Protein 1DW1 (pdb70)

Organism: Cereibacter sphaeroides (strain ATCC 17023 / DSM 158 / JCM 6121 / CCUG 31486 / LMG 2827 / NBRC 12203 / NCIMB 8253 / ATH 2.4.1.) (NCBI:txid272943)

Secondary structure (P-SEA, 3-state):
ccccaaaaaaaaaaaacccccaaaaaaaaaccccccccccccccccccccccbbbbcccccccccccccccccccccaaaaaaaaaccccccccccccaaaaaaaaaaaaac/ccccaaaaaaaaaaaacccccaaaaaaaaaccccccccccccccccccccccbbbbcccccccccccccccccccccaaaaaaaaaccccccccccccaaaaaaaaaaaaac/ccccaaaaaaaaaaaacbbbbaaaaaaaaaccccccccccccccccccccccbbbbcccccccccccccccccccccaaaaaaaaaccccccccccccaaaaaaaaaaaaac

Sequence (336 aa):
GDTSPAQLIAGYEAAAGAPADAERGRALFLSTQTGGKPDTPSCTTCHGADVTRAGQTRTGKEIAPLAPSATPDRFTDSARVEKWLGRNCNSVIGRDCTPGEKADLLAWLAAQGDTSPAQLIAGYEAAAGAPADAERGRALFLSTQTGGKPDTPSCTTCHGADVTRAGQTRTGKEIAPLAPSATPDRFTDSARVEKWLGRNCNSVIGRDCTPGEKADLLAWLAAQGDTSPAQLIAGYEAAAGAPADAERGRALFLSTQTGGKPDTPSCTTCHGADVTRAGQTRTGKEIAPLAPSATPDRFTDSARVEKWLGRNCNSVIGRDCTPGEKADLLAWLAAQ

Foldseek 3Di:
DQADLVVLLVVLCVQVVHAAAQVVLLCQQPDFEDQAAPQARHVCSFCNNQLLDWGADSVGDTHQRLACVNPPCHRGDNVVLCVVQVPVVCRHHVDRQHSRNVSNNSVNRHVD/DDAALVVLLVVLCVQVVHAAAQVVLLPQQAAFADAAAPQARHVCQFCNSQQLCWGADPVRDTDFRQECVNVVCHPDDPVVVCVVQCPVCCRHHVHRDHSNNVSNNSVNRHVD/DAAALVVLLVVLCVQVVHHAAQVVLLCQQPDQADAAAPQARHVCSFCNNDLLDWGHDSVRHTHHRLACVNVVCHPGDVVVVCVVQVPVVCRHHVDRQHSRNVSNNSVNRHVD

B-factor: mean 27.14, std 9.83, range [14.0, 71.05]

InterPro domains:
  IPR009056 Cytochrome c-like domain [PS51007] (37-129)
  IPR015170 Protein of unknown function DUF1924, Cytochrome c-type protein SHP-like [PF09086] (34-126)
  IPR036909 Cytochrome c-like domain superfamily [G3DSA:1.10.760.10] (18-129)
  IPR036909 Cytochrome c-like domain superfamily [SSF46626] (19-127)

CATH classification: 1.10.760.10

Structure (mmCIF, N/CA/C/O backbone):
data_1DW1
#
_entry.id   1DW1
#
_cell.length_a   83.345
_cell.length_b   103.498
_cell.length_c   113.660
_cell.angle_alpha   90.00
_cell.angle_beta   90.00
_cell.angle_gamma   90.00
#
_symmetry.space_group_name_H-M   'I 2 2 2'
#
loop_
_entity.id
_entity.type
_entity.pdbx_description
1 polymer 'CYTOCHROME C'
2 non-polymer 'CYANIDE ION'
3 non-polymer 'HEME C'
4 water water
#
loop_
_atom_site.group_PDB
_atom_site.id
_atom_site.type_symbol
_atom_site.label_atom_id
_atom_site.label_alt_id
_atom_site.label_comp_id
_atom_site.label_asym_id
_atom_site.label_entity_id
_atom_site.label_seq_id
_atom_site.pdbx_PDB_ins_code
_atom_site.Cartn_x
_atom_site.Cartn_y
_atom_site.Cartn_z
_atom_site.occupancy
_atom_site.B_iso_or_equiv
_atom_site.auth_seq_id
_atom_site.auth_comp_id
_atom_site.auth_asym_id
_atom_site.auth_atom_id
_atom_site.pdbx_PDB_model_num
ATOM 1 N N . GLY A 1 1 ? 39.512 8.466 101.685 1.00 55.49 1 GLY A N 1
ATOM 2 C CA . GLY A 1 1 ? 38.263 7.659 101.880 1.00 54.47 1 GLY A CA 1
ATOM 3 C C . GLY A 1 1 ? 38.480 6.247 101.351 1.00 53.92 1 GLY A C 1
ATOM 4 O O . GLY A 1 1 ? 39.611 5.814 101.123 1.00 55.24 1 GLY A O 1
ATOM 5 N N . ASP A 1 2 ? 37.398 5.521 101.115 1.00 51.46 2 ASP A N 1
ATOM 6 C CA . ASP A 1 2 ? 37.485 4.171 100.581 1.00 49.08 2 ASP A CA 1
ATOM 7 C C . ASP A 1 2 ? 37.416 4.185 99.051 1.00 45.26 2 ASP A C 1
ATOM 8 O O . ASP A 1 2 ? 37.460 3.101 98.465 1.00 45.73 2 ASP A O 1
ATOM 13 N N . THR A 1 3 ? 37.317 5.367 98.437 1.00 38.36 3 THR A N 1
ATOM 14 C CA . THR A 1 3 ? 37.272 5.326 96.978 1.00 32.88 3 THR A CA 1
ATOM 15 C C . THR A 1 3 ? 37.772 6.641 96.418 1.00 28.20 3 THR A C 1
ATOM 16 O O . THR A 1 3 ? 37.916 7.641 97.127 1.00 27.10 3 THR A O 1
ATOM 20 N N . SER A 1 4 ? 37.947 6.685 95.118 1.00 23.95 4 SER A N 1
ATOM 21 C CA . SER A 1 4 ? 38.312 7.952 94.473 1.00 21.38 4 SER A CA 1
ATOM 22 C C . SER A 1 4 ? 37.080 8.404 93.720 1.00 18.63 4 SER A C 1
ATOM 23 O O . SER A 1 4 ? 36.249 7.590 93.304 1.00 18.86 4 SER A O 1
ATOM 26 N N . PRO A 1 5 ? 36.998 9.671 93.352 1.00 18.97 5 PRO A N 1
ATOM 27 C CA . PRO A 1 5 ? 35.923 10.144 92.519 1.00 18.70 5 PRO A CA 1
ATOM 28 C C . PRO A 1 5 ? 35.904 9.396 91.199 1.00 18.45 5 PRO A C 1
ATOM 29 O O . PRO A 1 5 ? 34.838 9.078 90.694 1.00 17.67 5 PRO A O 1
ATOM 33 N N . ALA A 1 6 ? 37.070 9.095 90.595 1.00 17.61 6 ALA A N 1
ATOM 34 C CA . ALA A 1 6 ? 37.0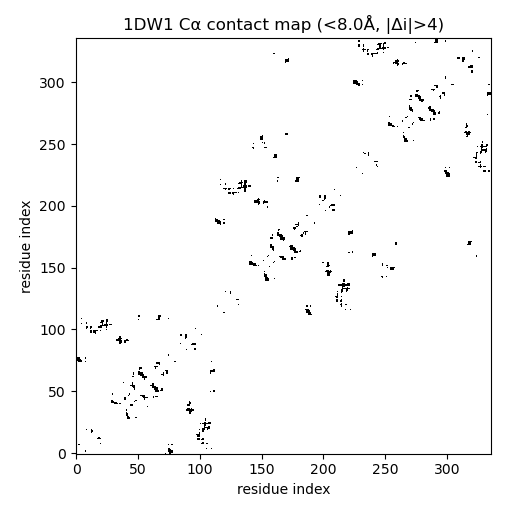82 8.397 89.310 1.00 16.53 6 ALA A CA 1
ATOM 35 C C . ALA A 1 6 ? 36.500 6.957 89.435 1.00 18.74 6 ALA A C 1
ATOM 36 O O . ALA A 1 6 ? 35.753 6.510 88.598 1.00 18.87 6 ALA A O 1
ATOM 38 N N . GLN A 1 7 ? 36.844 6.307 90.559 1.00 17.30 7 GLN A N 1
ATOM 39 C CA . GLN A 1 7 ? 36.311 4.960 90.763 1.00 17.45 7 GLN A CA 1
ATOM 40 C C . GLN A 1 7 ? 34.789 5.014 90.918 1.00 17.25 7 GLN A C 1
ATOM 41 O O . GLN A 1 7 ? 34.106 4.112 90.467 1.00 16.65 7 GLN A O 1
ATOM 47 N N . LEU A 1 8 ? 34.287 5.993 91.658 1.00 18.25 8 LEU A N 1
ATOM 48 C CA . LEU A 1 8 ? 32.833 6.136 91.785 1.00 21.19 8 LEU A CA 1
ATOM 49 C C . LEU A 1 8 ? 32.154 6.360 90.453 1.00 18.95 8 LEU A C 1
ATOM 50 O O . LEU A 1 8 ? 31.167 5.738 90.069 1.00 19.36 8 LEU A O 1
ATOM 55 N N . ILE A 1 9 ? 32.698 7.327 89.692 1.00 17.28 9 ILE A N 1
ATOM 56 C CA . ILE A 1 9 ? 32.109 7.628 88.369 1.00 16.35 9 ILE A CA 1
ATOM 57 C C . ILE A 1 9 ? 32.203 6.449 87.435 1.00 15.89 9 ILE A C 1
ATOM 58 O O . ILE A 1 9 ? 31.239 6.100 86.712 1.00 15.99 9 ILE A O 1
ATOM 63 N N . ALA A 1 10 ? 33.346 5.740 87.420 1.00 15.90 10 ALA A N 1
ATOM 64 C CA . ALA A 1 10 ? 33.479 4.555 86.580 1.00 16.59 10 ALA A CA 1
ATOM 65 C C . ALA A 1 10 ? 32.362 3.414 86.862 1.00 14.53 10 ALA A C 1
ATOM 66 O O . ALA A 1 10 ? 31.903 2.751 85.997 1.00 15.85 10 ALA A O 1
ATOM 68 N N . GLY A 1 11 ? 32.138 3.287 88.166 1.00 17.33 11 GLY A N 1
ATOM 69 C CA . GLY A 1 11 ? 31.119 2.321 88.642 1.00 15.96 11 GLY A CA 1
ATOM 70 C C . GLY A 1 11 ? 29.745 2.714 88.088 1.00 17.31 11 GLY A C 1
ATOM 71 O O . GLY A 1 11 ? 29.010 1.854 87.597 1.00 17.98 11 GLY A O 1
ATOM 72 N N . TYR A 1 12 ? 29.373 3.993 88.205 1.00 16.28 12 TYR A N 1
ATOM 73 C CA . TYR A 1 12 ? 28.110 4.466 87.664 1.00 16.64 12 TYR A CA 1
ATOM 74 C C . TYR A 1 12 ? 28.083 4.371 86.144 1.00 16.78 12 TYR A C 1
ATOM 75 O O . TYR A 1 12 ? 27.085 3.943 85.553 1.00 18.45 12 TYR A O 1
ATOM 84 N N . GLU A 1 13 ? 29.195 4.684 85.474 1.00 15.72 13 GLU A N 1
ATOM 85 C CA . GLU A 1 13 ? 29.214 4.570 84.006 1.00 17.49 13 GLU A CA 1
ATOM 86 C C . GLU A 1 13 ? 28.986 3.117 83.594 1.00 18.43 13 GLU A C 1
ATOM 87 O O . GLU A 1 13 ? 28.278 2.834 82.625 1.00 18.51 13 GLU A O 1
ATOM 93 N N . ALA A 1 14 ? 29.583 2.179 84.310 1.00 18.33 14 ALA A N 1
ATOM 94 C CA . ALA A 1 14 ? 29.393 0.749 83.973 1.00 21.61 14 ALA A CA 1
ATOM 95 C C . ALA A 1 14 ? 27.932 0.273 84.170 1.00 24.82 14 ALA A C 1
ATOM 96 O O . ALA A 1 14 ? 27.329 -0.458 83.321 1.00 24.53 14 ALA A O 1
ATOM 98 N N . ALA A 1 15 ? 27.294 0.774 85.220 1.00 22.78 15 ALA A N 1
ATOM 99 C CA . ALA A 1 15 ? 25.906 0.464 85.519 1.00 23.02 15 ALA A CA 1
ATOM 100 C C . ALA A 1 15 ? 25.084 1.153 84.476 1.00 24.37 15 ALA A C 1
ATOM 101 O O . ALA A 1 15 ? 24.086 0.535 83.937 1.00 24.67 15 ALA A O 1
ATOM 103 N N . ALA A 1 16 ? 25.391 2.363 84.026 1.00 21.01 16 ALA A N 1
ATOM 104 C CA . ALA A 1 16 ? 24.567 2.990 83.008 1.00 20.75 16 ALA A CA 1
ATOM 105 C C . ALA A 1 16 ? 24.835 2.504 81.693 1.00 29.74 16 ALA A C 1
ATOM 106 O O . ALA A 1 16 ? 23.983 2.741 80.840 1.00 27.75 16 ALA A O 1
ATOM 108 N N . GLY A 1 17 ? 25.992 1.947 81.332 1.00 28.26 17 GLY A N 1
ATOM 109 C CA . GLY A 1 17 ? 26.318 1.514 79.998 1.00 29.47 17 GLY A CA 1
ATOM 110 C C . GLY A 1 17 ? 26.745 2.705 79.138 1.00 30.08 17 GLY A C 1
ATOM 111 O O . GLY A 1 17 ? 26.595 2.587 77.932 1.00 31.04 17 GLY A O 1
ATOM 112 N N . ALA A 1 18 ? 27.276 3.786 79.691 1.00 27.71 18 ALA A N 1
ATOM 113 C CA . ALA A 1 18 ? 27.671 4.948 78.922 1.00 26.85 18 ALA A CA 1
ATOM 114 C C . ALA A 1 18 ? 28.555 5.857 79.726 1.00 24.81 18 ALA A C 1
ATOM 115 O O . ALA A 1 18 ? 28.476 5.905 80.966 1.00 27.46 18 ALA A O 1
ATOM 117 N N . PRO A 1 19 ? 29.472 6.581 79.105 1.00 25.56 19 PRO A N 1
ATOM 118 C CA . PRO A 1 19 ? 30.390 7.480 79.767 1.00 24.95 19 PRO A CA 1
ATOM 119 C C . PRO A 1 19 ? 29.611 8.673 80.328 1.00 22.96 19 PRO A C 1
ATOM 120 O O . PRO A 1 19 ? 28.525 9.007 79.840 1.00 23.93 19 PRO A O 1
ATOM 124 N N . ALA A 1 20 ? 30.170 9.271 81.372 1.00 19.91 20 ALA A N 1
ATOM 125 C CA . ALA A 1 20 ? 29.525 10.414 81.994 1.00 18.20 20 ALA A CA 1
ATOM 126 C C . ALA A 1 20 ? 29.601 11.622 81.033 1.00 24.49 20 ALA A C 1
ATOM 127 O O . ALA A 1 20 ? 30.540 11.713 80.265 1.00 21.22 20 ALA A O 1
ATOM 129 N N . ASP A 1 21 ? 28.640 12.515 81.137 1.00 23.08 21 ASP A N 1
ATOM 130 C CA . ASP A 1 21 ? 28.627 13.754 80.342 1.00 24.09 21 ASP A CA 1
ATOM 131 C C . ASP A 1 21 ? 28.473 14.895 81.324 1.00 21.81 21 ASP A C 1
ATOM 132 O O . ASP A 1 21 ? 27.367 15.065 81.860 1.00 21.87 21 ASP A O 1
ATOM 137 N N . ALA A 1 22 ? 29.532 15.640 81.601 1.00 21.34 22 ALA A N 1
ATOM 138 C CA . ALA A 1 22 ? 29.485 16.704 82.606 1.00 24.22 22 ALA A CA 1
ATOM 139 C C . ALA A 1 22 ? 28.589 17.839 82.207 1.00 26.25 22 ALA A C 1
ATOM 140 O O . ALA A 1 22 ? 27.921 18.511 83.084 1.00 22.90 22 ALA A O 1
ATOM 142 N N . GLU A 1 23 ? 28.425 18.079 80.905 1.00 24.90 23 GLU A N 1
ATOM 143 C CA . GLU A 1 23 ? 27.474 19.139 80.478 1.00 27.44 23 GLU A CA 1
ATOM 144 C C . GLU A 1 23 ? 26.155 18.689 80.794 1.00 26.88 23 GLU A C 1
ATOM 145 O O . GLU A 1 23 ? 25.366 19.562 81.321 1.00 23.84 23 GLU A O 1
ATOM 147 N N . ARG A 1 24 ? 25.702 17.445 80.643 1.00 25.17 24 ARG A N 1
ATOM 148 C CA . ARG A 1 24 ? 24.388 17.006 81.060 1.00 27.90 24 ARG A CA 1
ATOM 149 C C . ARG A 1 24 ? 24.252 17.089 82.593 1.00 26.38 24 ARG A C 1
ATOM 150 O O . ARG A 1 24 ? 23.143 17.268 83.102 1.00 27.29 24 ARG A O 1
ATOM 158 N N . GLY A 1 25 ? 25.352 16.819 83.296 1.00 26.52 25 GLY A N 1
ATOM 159 C CA . GLY A 1 25 ? 25.310 16.878 84.765 1.00 23.64 25 GLY A CA 1
ATOM 160 C C . GLY A 1 25 ? 25.042 18.318 85.216 1.00 22.50 25 GLY A C 1
ATOM 161 O O . GLY A 1 25 ? 24.186 18.543 86.084 1.00 21.84 25 GLY A O 1
ATOM 162 N N . ARG A 1 26 ? 25.755 19.258 84.612 1.00 21.55 26 ARG A N 1
ATOM 163 C CA . ARG A 1 26 ? 25.550 20.672 84.932 1.00 23.95 26 ARG A CA 1
ATOM 164 C C . ARG A 1 26 ? 24.093 21.055 84.668 1.00 22.00 26 ARG A C 1
ATOM 165 O O . ARG A 1 26 ? 23.446 21.715 85.480 1.00 21.50 26 ARG A O 1
ATOM 173 N N . ALA A 1 27 ? 23.532 20.636 83.533 1.00 21.10 27 ALA A N 1
ATOM 174 C CA . ALA A 1 27 ? 22.170 21.009 83.166 1.00 21.98 27 ALA A CA 1
ATOM 175 C C . ALA A 1 27 ? 21.278 20.385 84.104 1.00 22.80 27 ALA A C 1
ATOM 176 O O . ALA A 1 27 ? 20.266 21.133 84.598 1.00 21.51 27 ALA A O 1
ATOM 178 N N . LEU A 1 28 ? 21.349 19.152 84.551 1.00 20.19 28 LEU A N 1
ATOM 179 C CA . LEU A 1 28 ? 20.457 18.574 85.535 1.00 19.40 28 LEU A CA 1
ATOM 180 C C . LEU A 1 28 ? 20.598 19.243 86.894 1.00 19.97 28 LEU A C 1
ATOM 181 O O . LEU A 1 28 ? 19.579 19.509 87.553 1.00 20.42 28 LEU A O 1
ATOM 186 N N . PHE A 1 29 ? 21.824 19.530 87.345 1.00 18.75 29 PHE A N 1
ATOM 187 C CA . PHE A 1 29 ? 22.018 20.161 88.634 1.00 18.52 29 PHE A CA 1
ATOM 188 C C . PHE A 1 29 ? 21.342 21.544 88.710 1.00 19.28 29 PHE A C 1
ATOM 189 O O . PHE A 1 29 ? 20.790 21.942 89.740 1.00 18.31 29 PHE A O 1
ATOM 197 N N . LEU A 1 30 ? 21.502 22.357 87.664 1.00 20.62 30 LEU A N 1
ATOM 198 C CA . LEU A 1 30 ? 20.891 23.686 87.660 1.00 21.04 30 LEU A CA 1
ATOM 199 C C . LEU A 1 30 ? 19.410 23.671 87.323 1.00 22.77 30 LEU A C 1
ATOM 200 O O . LEU A 1 30 ? 18.757 24.726 87.474 1.00 22.95 30 LEU A O 1
ATOM 205 N N . SER A 1 31 ? 18.849 22.563 86.888 1.00 22.17 31 SER A N 1
ATOM 206 C CA . SER A 1 31 ? 17.466 22.522 86.462 1.00 23.06 31 SER A CA 1
ATOM 207 C C . SER A 1 31 ? 16.477 22.752 87.590 1.00 23.58 31 SER A C 1
ATOM 208 O O . SER A 1 31 ? 16.687 22.516 88.771 1.00 21.79 31 SER A O 1
ATOM 211 N N . THR A 1 32 ? 15.294 23.222 87.170 1.00 21.98 32 THR A N 1
ATOM 212 C CA . THR A 1 32 ? 14.175 23.384 88.081 1.00 22.75 32 THR A CA 1
ATOM 213 C C . THR A 1 32 ? 13.273 22.204 87.789 1.00 25.40 32 THR A C 1
ATOM 214 O O . THR A 1 32 ? 12.908 22.058 86.611 1.00 27.72 32 THR A O 1
ATOM 218 N N . GLN A 1 33 ? 12.955 21.387 88.770 1.00 24.13 33 GLN A N 1
ATOM 219 C CA . GLN A 1 33 ? 12.119 20.226 88.537 1.00 27.08 33 GLN A CA 1
ATOM 220 C C . GLN A 1 33 ? 10.745 20.455 89.124 1.00 28.20 33 GLN A C 1
ATOM 221 O O . GLN A 1 33 ? 10.634 21.223 90.088 1.00 29.66 33 GLN A O 1
ATOM 227 N N . THR A 1 34 ? 9.747 19.733 88.659 1.00 30.36 34 THR A N 1
ATOM 228 C CA . THR A 1 34 ? 8.416 19.865 89.280 1.00 32.85 34 THR A CA 1
ATOM 229 C C . THR A 1 34 ? 8.003 18.579 89.782 1.00 41.38 34 THR A C 1
ATOM 230 O O . THR A 1 34 ? 6.870 18.625 90.467 1.00 42.95 34 THR A O 1
ATOM 232 N N . GLY A 1 35 ? 8.630 17.425 89.710 1.00 39.97 35 GLY A N 1
ATOM 233 C CA . GLY A 1 35 ? 8.107 16.186 90.235 1.00 39.17 35 GLY A CA 1
ATOM 234 C C . GLY A 1 35 ? 8.385 15.824 91.665 1.00 38.96 35 GLY A C 1
ATOM 235 O O . GLY A 1 35 ? 7.777 14.832 92.092 1.00 37.98 35 GLY A O 1
ATOM 236 N N . GLY A 1 36 ? 9.260 16.527 92.392 1.00 38.20 36 GLY A N 1
ATOM 237 C CA . GLY A 1 36 ? 9.554 16.160 93.759 1.00 36.65 36 GLY A CA 1
ATOM 238 C C . GLY A 1 36 ? 8.863 16.991 94.819 1.00 36.69 36 GLY A C 1
ATOM 239 O O . GLY A 1 36 ? 7.737 17.432 94.601 1.00 37.69 36 GLY A O 1
ATOM 240 N N . LYS A 1 37 ? 9.504 17.195 95.956 1.00 35.95 37 LYS A N 1
ATOM 241 C CA . LYS A 1 37 ? 8.918 17.973 97.046 1.00 36.22 37 LYS A CA 1
ATOM 242 C C . LYS A 1 37 ? 8.905 19.446 96.664 1.00 36.79 37 LYS A C 1
ATOM 243 O O . LYS A 1 37 ? 9.727 19.940 95.894 1.00 33.36 37 LYS A O 1
ATOM 247 N N . PRO A 1 38 ? 7.871 20.127 97.166 1.00 37.49 38 PRO A N 1
ATOM 248 C CA . PRO A 1 38 ? 7.626 21.522 96.861 1.00 37.55 38 PRO A CA 1
ATOM 249 C C . PRO A 1 38 ? 8.758 22.416 97.294 1.00 34.10 38 PRO A C 1
ATOM 250 O O . PRO A 1 38 ? 9.227 23.217 96.522 1.00 34.70 38 PRO A O 1
ATOM 254 N N . ASP A 1 39 ? 9.287 22.273 98.496 1.00 35.07 39 ASP A N 1
ATOM 255 C CA . ASP A 1 39 ? 10.366 23.123 98.948 1.00 33.94 39 ASP A CA 1
ATOM 256 C C . ASP A 1 39 ? 11.701 22.842 98.274 1.00 30.34 39 ASP A C 1
ATOM 257 O O . ASP A 1 39 ? 12.627 23.558 98.645 1.00 29.75 39 ASP A O 1
ATOM 262 N N . THR A 1 40 ? 11.895 21.841 97.416 1.00 26.70 40 THR A N 1
ATOM 263 C CA . THR A 1 40 ? 13.234 21.620 96.850 1.00 23.20 40 THR A CA 1
ATOM 264 C C . THR A 1 40 ? 13.139 21.355 95.353 1.00 20.76 40 THR A C 1
ATOM 265 O O . THR A 1 40 ? 13.227 20.233 94.855 1.00 21.29 40 THR A O 1
ATOM 269 N N . PRO A 1 41 ? 12.917 22.389 94.546 1.00 20.34 41 PRO A N 1
ATOM 270 C CA . PRO A 1 41 ? 12.728 22.264 93.122 1.00 20.52 41 PRO A CA 1
ATOM 271 C C . PRO A 1 41 ? 14.003 22.042 92.331 1.00 19.23 41 PRO A C 1
ATOM 272 O O . PRO A 1 41 ? 13.982 21.681 91.161 1.00 20.15 41 PRO A O 1
ATOM 276 N N . SER A 1 42 ? 15.146 22.225 92.984 1.00 19.11 42 SER A N 1
ATOM 277 C CA . SER A 1 42 ? 16.411 22.062 92.288 1.00 18.18 42 SER A CA 1
ATOM 278 C C . SER A 1 42 ? 17.504 21.605 93.234 1.00 17.22 42 SER A C 1
ATOM 279 O O . SER A 1 42 ? 17.427 21.956 94.406 1.00 18.24 42 SER A O 1
ATOM 282 N N . CYS A 1 43 ? 18.566 21.019 92.668 1.00 16.61 43 CYS A N 1
ATOM 283 C CA . CYS A 1 43 ? 19.738 20.772 93.531 1.00 16.81 43 CYS A CA 1
ATOM 284 C C . CYS A 1 43 ? 20.275 22.093 94.062 1.00 18.54 43 CYS A C 1
ATOM 285 O O . CYS A 1 43 ? 20.814 22.226 95.187 1.00 17.13 43 CYS A O 1
ATOM 288 N N . THR A 1 44 ? 20.120 23.176 93.249 1.00 16.77 44 THR A N 1
ATOM 289 C CA . THR A 1 44 ? 20.631 24.476 93.651 1.00 16.68 44 THR A CA 1
ATOM 290 C C . THR A 1 44 ? 19.849 25.060 94.812 1.00 16.62 44 THR A C 1
ATOM 291 O O . THR A 1 44 ? 20.347 25.971 95.481 1.00 19.27 44 THR A O 1
ATOM 295 N N . THR A 1 45 ? 18.669 24.595 95.121 1.00 17.19 45 THR A N 1
ATOM 296 C CA . THR A 1 45 ? 17.900 25.156 96.245 1.00 18.85 45 THR A CA 1
ATOM 297 C C . THR A 1 45 ? 18.776 25.115 97.496 1.00 19.75 45 THR A C 1
ATOM 298 O O . THR A 1 45 ? 18.743 26.038 98.304 1.00 18.91 45 THR A O 1
ATOM 302 N N . CYS A 1 46 ? 19.478 23.981 97.699 1.00 18.75 46 CYS A N 1
ATOM 303 C CA . CYS A 1 46 ? 20.362 23.934 98.855 1.00 19.23 46 CYS A CA 1
ATOM 304 C C . CYS A 1 46 ? 21.809 24.214 98.527 1.00 18.98 46 CYS A C 1
ATOM 305 O O . CYS A 1 46 ? 22.468 24.819 99.379 1.00 21.98 46 CYS A O 1
ATOM 308 N N . HIS A 1 47 ? 22.315 23.727 97.404 1.00 18.37 47 HIS A N 1
ATOM 309 C CA . HIS A 1 47 ? 23.746 23.885 97.143 1.00 18.36 47 HIS A CA 1
ATOM 310 C C . HIS A 1 47 ? 24.120 25.164 96.386 1.00 18.94 47 HIS A C 1
ATOM 311 O O . HIS A 1 47 ? 25.319 25.423 96.201 1.00 19.17 47 HIS A O 1
ATOM 318 N N . GLY A 1 48 ? 23.145 25.923 95.907 1.00 17.82 48 GLY A N 1
ATOM 319 C CA . GLY A 1 48 ? 23.445 27.135 95.142 1.00 16.72 48 GLY A CA 1
ATOM 320 C C . GLY A 1 48 ? 23.823 26.812 93.713 1.00 19.54 48 GLY A C 1
ATOM 321 O O . GLY A 1 48 ? 24.064 25.675 93.296 1.00 19.93 48 GLY A O 1
ATOM 322 N N . ALA A 1 49 ? 23.952 27.867 92.880 1.00 19.59 49 ALA A N 1
ATOM 323 C CA . ALA A 1 49 ? 24.315 27.672 91.481 1.00 21.11 49 ALA A CA 1
ATOM 324 C C . ALA A 1 49 ? 25.695 27.705 91.437 1.00 24.37 49 ALA A C 1
ATOM 325 O O . ALA A 1 49 ? 26.245 27.183 90.342 1.00 29.99 49 ALA A O 1
ATOM 327 N N . ASP A 1 50 ? 26.534 28.170 92.325 1.00 23.22 50 ASP A N 1
ATOM 328 C CA . ASP A 1 50 ? 27.987 28.095 92.222 1.00 25.01 50 ASP A CA 1
ATOM 329 C C . ASP A 1 50 ? 28.388 27.182 93.377 1.00 23.25 50 ASP A C 1
ATOM 330 O O . ASP A 1 50 ? 28.332 27.637 94.512 1.00 23.15 50 ASP A O 1
ATOM 335 N N . VAL A 1 51 ? 28.843 25.985 93.060 1.00 21.64 51 VAL A N 1
ATOM 336 C CA . VAL A 1 51 ? 29.136 25.000 94.126 1.00 22.78 51 VAL A CA 1
ATOM 337 C C . VAL A 1 51 ? 30.444 25.248 94.840 1.00 23.93 51 VAL A C 1
ATOM 338 O O . VAL A 1 51 ? 30.778 24.494 95.767 1.00 23.29 51 VAL A O 1
ATOM 342 N N . THR A 1 52 ? 31.192 26.299 94.466 1.00 22.31 52 THR A N 1
ATOM 343 C CA . THR A 1 52 ? 32.390 26.684 95.193 1.00 24.07 52 THR A CA 1
ATOM 344 C C . THR A 1 52 ? 32.008 27.532 96.393 1.00 24.33 52 THR A C 1
ATOM 345 O O . THR A 1 52 ? 32.836 27.810 97.259 1.00 24.97 52 THR A O 1
ATOM 349 N N . ARG A 1 53 ? 30.749 27.960 96.517 1.00 23.77 53 ARG A N 1
ATOM 350 C CA . ARG A 1 53 ? 30.301 28.703 97.682 1.00 24.91 53 ARG A CA 1
ATOM 351 C C . ARG A 1 53 ? 29.475 27.815 98.607 1.00 25.06 53 ARG A C 1
ATOM 352 O O . ARG A 1 53 ? 28.960 26.786 98.160 1.00 24.53 53 ARG A O 1
ATOM 356 N N . ALA A 1 54 ? 29.353 28.195 99.871 1.00 22.96 54 ALA A N 1
ATOM 357 C CA . ALA A 1 54 ? 28.571 27.417 100.819 1.00 24.22 54 ALA A CA 1
ATOM 358 C C . ALA A 1 54 ? 27.119 27.406 100.415 1.00 24.64 54 ALA A C 1
ATOM 359 O O . ALA A 1 54 ? 26.486 28.415 99.801 1.00 25.63 54 ALA A O 1
ATOM 361 N N . GLY A 1 55 ? 26.399 26.331 100.657 1.00 21.12 55 GLY A N 1
ATOM 362 C CA . GLY A 1 55 ? 24.971 26.217 100.399 1.00 21.33 55 GLY A CA 1
ATOM 363 C C . GLY A 1 55 ? 24.262 26.454 101.739 1.00 23.00 55 GLY A C 1
ATOM 364 O O . GLY A 1 55 ? 24.837 26.920 102.718 1.00 23.89 55 GLY A O 1
ATOM 365 N N . GLN A 1 56 ? 22.967 26.182 101.777 1.00 22.42 56 GLN A N 1
ATOM 366 C CA . GLN A 1 56 ? 22.121 26.382 102.919 1.00 23.41 56 GLN A CA 1
ATOM 367 C C . GLN A 1 56 ? 20.989 25.391 102.939 1.00 22.95 56 GLN A C 1
ATOM 368 O O . GLN A 1 56 ? 20.329 25.108 101.923 1.00 22.66 56 GLN A O 1
ATOM 374 N N . THR A 1 57 ? 20.665 24.851 104.118 1.00 22.20 57 THR A N 1
ATOM 375 C CA . THR A 1 57 ? 19.544 23.948 104.243 1.00 22.47 57 THR A CA 1
ATOM 376 C C . THR A 1 57 ? 18.283 24.814 104.147 1.00 24.38 57 THR A C 1
ATOM 377 O O . THR A 1 57 ? 18.352 26.053 104.212 1.00 23.87 57 THR A O 1
ATOM 381 N N . ARG A 1 58 ? 17.140 24.141 104.216 1.00 25.47 58 ARG A N 1
ATOM 382 C CA . ARG A 1 58 ? 15.843 24.798 104.131 1.00 29.02 58 ARG A CA 1
ATOM 383 C C . ARG A 1 58 ? 15.490 25.561 105.387 1.00 31.40 58 ARG A C 1
ATOM 384 O O . ARG A 1 58 ? 14.431 26.185 105.467 1.00 33.12 58 ARG A O 1
ATOM 392 N N . THR A 1 59 ? 16.375 25.595 106.367 1.00 32.89 59 THR A N 1
ATOM 393 C CA . THR A 1 59 ? 16.257 26.337 107.608 1.00 34.58 59 THR A CA 1
ATOM 394 C C . THR A 1 59 ? 17.345 27.374 107.716 1.00 33.67 59 THR A C 1
ATOM 395 O O . THR A 1 59 ? 17.466 28.168 108.657 1.00 34.61 59 THR A O 1
ATOM 399 N N . GLY A 1 60 ? 18.245 27.393 106.736 1.00 32.42 60 GLY A N 1
ATOM 400 C CA . GLY A 1 60 ? 19.292 28.408 106.734 1.00 31.60 60 GLY A CA 1
ATOM 401 C C . GLY A 1 60 ? 20.601 27.960 107.345 1.00 31.15 60 GLY A C 1
ATOM 402 O O . GLY A 1 60 ? 21.479 28.818 107.449 1.00 31.15 60 GLY A O 1
ATOM 403 N N . LYS A 1 61 ? 20.766 26.673 107.659 1.00 30.75 61 LYS A N 1
ATOM 404 C CA . LYS A 1 61 ? 22.068 26.255 108.186 1.00 30.57 61 LYS A CA 1
ATOM 405 C C . LYS A 1 61 ? 23.032 26.115 107.008 1.00 29.07 61 LYS A C 1
ATOM 406 O O . LYS A 1 61 ? 22.667 25.589 105.952 1.00 27.43 61 LYS A O 1
ATOM 412 N N . GLU A 1 62 ? 24.273 26.492 107.219 1.00 28.35 62 GLU A N 1
ATOM 413 C CA . GLU A 1 62 ? 25.284 26.405 106.183 1.00 31.21 62 GLU A CA 1
ATOM 414 C C . GLU A 1 62 ? 25.603 24.978 105.755 1.00 29.27 62 GLU A C 1
ATOM 415 O O . GLU A 1 62 ? 25.725 24.063 106.567 1.00 27.94 62 GLU A O 1
ATOM 421 N N . ILE A 1 63 ? 25.729 24.766 104.431 1.00 26.33 63 ILE A N 1
ATOM 422 C CA . ILE A 1 63 ? 26.143 23.468 103.902 1.00 24.03 63 ILE A CA 1
ATOM 423 C C . ILE A 1 63 ? 27.523 23.707 103.301 1.00 24.90 63 ILE A C 1
ATOM 424 O O . ILE A 1 63 ? 27.657 24.693 102.558 1.00 25.06 63 ILE A O 1
ATOM 429 N N . ALA A 1 64 ? 28.519 22.900 103.641 1.00 25.41 64 ALA A N 1
ATOM 430 C CA . ALA A 1 64 ? 29.832 23.123 103.028 1.00 24.60 64 ALA A CA 1
ATOM 431 C C . ALA A 1 64 ? 29.699 23.050 101.506 1.00 23.36 64 ALA A C 1
ATOM 432 O O . ALA A 1 64 ? 28.944 22.258 100.894 1.00 19.64 64 ALA A O 1
ATOM 434 N N . PRO A 1 65 ? 30.520 23.821 100.794 1.00 23.96 65 PRO A N 1
ATOM 435 C CA . PRO A 1 65 ? 30.552 23.816 99.342 1.00 24.43 65 PRO A CA 1
ATOM 436 C C . PRO A 1 65 ? 30.682 22.411 98.799 1.00 23.88 65 PRO A C 1
ATOM 437 O O . PRO A 1 65 ? 31.470 21.543 99.260 1.00 21.82 65 PRO A O 1
ATOM 441 N N . LEU A 1 66 ? 29.975 22.092 97.716 1.00 20.58 66 LEU A N 1
ATOM 442 C CA . LEU A 1 66 ? 30.085 20.785 97.104 1.00 21.77 66 LEU A CA 1
ATOM 443 C C . LEU A 1 66 ? 31.345 20.636 96.266 1.00 22.47 66 LEU A C 1
ATOM 444 O O . LEU A 1 66 ? 31.722 19.503 95.951 1.00 22.59 66 LEU A O 1
ATOM 449 N N . ALA A 1 67 ? 31.935 21.746 95.793 1.00 22.63 67 ALA A N 1
ATOM 450 C CA . ALA A 1 67 ? 33.103 21.617 94.928 1.00 22.74 67 ALA A CA 1
ATOM 451 C C . ALA A 1 67 ? 34.307 21.063 95.650 1.00 24.09 67 ALA A C 1
ATOM 452 O O . ALA A 1 67 ? 34.696 21.572 96.717 1.00 23.63 67 ALA A O 1
ATOM 454 N N . PRO A 1 68 ? 34.959 20.055 95.093 1.00 22.53 68 PRO A N 1
ATOM 455 C CA . PRO A 1 68 ? 36.182 19.500 95.694 1.00 25.67 68 PRO A CA 1
ATOM 456 C C . PRO A 1 68 ? 37.264 20.563 95.804 1.00 26.78 68 PRO A C 1
ATOM 457 O O . PRO A 1 68 ? 38.076 20.517 96.729 1.00 27.59 68 PRO A O 1
ATOM 461 N N . SER A 1 69 ? 37.260 21.584 94.935 1.00 27.06 69 SER A N 1
ATOM 462 C CA . SER A 1 69 ? 38.223 22.670 95.052 1.00 30.20 69 SER A CA 1
ATOM 463 C C . SER A 1 69 ? 38.015 23.432 96.362 1.00 31.06 69 SER A C 1
ATOM 464 O O . SER A 1 69 ? 38.958 24.059 96.862 1.00 32.20 69 SER A O 1
ATOM 467 N N . ALA A 1 70 ? 36.823 23.483 96.937 1.00 30.34 70 ALA A N 1
ATOM 468 C CA . ALA A 1 70 ? 36.601 24.137 98.211 1.00 30.66 70 ALA A CA 1
ATOM 469 C C . ALA A 1 70 ? 36.533 23.177 99.185 1.00 35.63 70 ALA A C 1
ATOM 470 O O . ALA A 1 70 ? 36.875 23.648 100.328 1.00 37.98 70 ALA A O 1
ATOM 472 N N . THR A 1 71 ? 36.052 21.927 99.149 1.00 33.36 71 THR A N 1
ATOM 473 C CA . THR A 1 71 ? 36.029 21.018 100.290 1.00 34.28 71 THR A CA 1
ATOM 474 C C . THR A 1 71 ? 36.651 19.699 99.849 1.00 34.88 71 THR A C 1
ATOM 475 O O . THR A 1 71 ? 36.145 18.925 99.074 1.00 33.96 71 THR A O 1
ATOM 479 N N . PRO A 1 72 ? 37.878 19.452 100.309 1.00 38.45 72 PRO A N 1
ATOM 480 C CA . PRO A 1 72 ? 38.749 18.379 99.906 1.00 39.48 72 PRO A CA 1
ATOM 481 C C . PRO A 1 72 ? 38.333 16.950 99.693 1.00 39.99 72 PRO A C 1
ATOM 482 O O . PRO A 1 72 ? 38.601 16.323 98.650 1.00 42.78 72 PRO A O 1
ATOM 486 N N . ASP A 1 73 ? 37.717 16.356 100.692 1.00 37.19 73 ASP A N 1
ATOM 487 C CA . ASP A 1 73 ? 37.322 14.955 100.708 1.00 36.39 73 ASP A CA 1
ATOM 488 C C . ASP A 1 73 ? 36.021 14.622 100.007 1.00 31.20 73 ASP A C 1
ATOM 489 O O . ASP A 1 73 ? 35.464 13.548 100.263 1.00 29.82 73 ASP A O 1
ATOM 494 N N . ARG A 1 74 ? 35.489 15.548 99.219 1.00 26.00 74 ARG A N 1
ATOM 495 C CA . ARG A 1 74 ? 34.240 15.284 98.511 1.00 23.04 74 ARG A CA 1
ATOM 496 C C . ARG A 1 74 ? 34.354 14.046 97.642 1.00 21.47 74 ARG A C 1
ATOM 497 O O . ARG A 1 74 ? 35.278 13.832 96.848 1.00 19.72 74 ARG A O 1
ATOM 505 N N . PHE A 1 75 ? 33.291 13.235 97.593 1.00 19.23 75 PHE A N 1
ATOM 506 C CA . PHE A 1 75 ? 33.171 12.102 96.707 1.00 21.54 75 PHE A CA 1
ATOM 507 C C . PHE A 1 75 ? 34.242 11.034 96.914 1.00 20.98 75 PHE A C 1
ATOM 508 O O . PHE A 1 75 ? 34.705 10.439 95.929 1.00 22.27 75 PHE A O 1
ATOM 516 N N . THR A 1 76 ? 34.639 10.811 98.156 1.00 21.84 76 THR A N 1
ATOM 517 C CA . THR A 1 76 ? 35.646 9.777 98.422 1.00 22.54 76 THR A CA 1
ATOM 518 C C . THR A 1 76 ? 35.058 8.630 99.257 1.00 23.89 76 THR A C 1
ATOM 519 O O . THR A 1 76 ? 35.823 7.766 99.692 1.00 21.83 76 THR A O 1
ATOM 523 N N . ASP A 1 77 ? 33.741 8.612 99.376 1.00 22.77 77 ASP A N 1
ATOM 524 C CA . ASP A 1 77 ? 33.108 7.540 100.194 1.00 24.18 77 ASP A CA 1
ATOM 525 C C . ASP A 1 77 ? 31.901 7.096 99.399 1.00 24.02 77 ASP A C 1
ATOM 526 O O . ASP A 1 77 ? 30.989 7.920 99.185 1.00 21.87 77 ASP A O 1
ATOM 531 N N . SER A 1 78 ? 31.912 5.869 98.892 1.00 21.20 78 SER A N 1
ATOM 532 C CA . SER A 1 78 ? 30.790 5.469 98.048 1.00 21.99 78 SER A CA 1
ATOM 533 C C . SER A 1 78 ? 29.490 5.459 98.813 1.00 20.75 78 SER A C 1
ATOM 534 O O . SER A 1 78 ? 28.449 5.824 98.254 1.00 19.14 78 SER A O 1
ATOM 537 N N . ALA A 1 79 ? 29.461 4.996 100.084 1.00 18.25 79 ALA A N 1
ATOM 538 C CA . ALA A 1 79 ? 28.153 4.977 100.750 1.00 18.43 79 ALA A CA 1
ATOM 539 C C . ALA A 1 79 ? 27.595 6.338 101.021 1.00 20.12 79 ALA A C 1
ATOM 540 O O . ALA A 1 79 ? 26.431 6.496 100.967 1.00 18.27 79 ALA A O 1
ATOM 542 N N . ARG A 1 80 ? 28.477 7.331 101.276 1.00 18.64 80 ARG A N 1
ATOM 543 C CA . ARG A 1 80 ? 27.962 8.675 101.597 1.00 22.35 80 ARG A CA 1
ATOM 544 C C . ARG A 1 80 ? 27.296 9.294 100.372 1.00 19.20 80 ARG A C 1
ATOM 545 O O . ARG A 1 80 ? 26.236 9.916 100.493 1.00 19.01 80 ARG A O 1
ATOM 557 N N . VAL A 1 81 ? 27.823 9.100 99.181 1.00 19.87 81 VAL A N 1
ATOM 558 C CA . VAL A 1 81 ? 27.177 9.617 97.969 1.00 19.62 81 VAL A CA 1
ATOM 559 C C . VAL A 1 81 ? 25.808 8.957 97.804 1.00 20.58 81 VAL A C 1
ATOM 560 O O . VAL A 1 81 ? 24.795 9.610 97.540 1.00 20.25 81 VAL A O 1
ATOM 564 N N . GLU A 1 82 ? 25.774 7.617 97.967 1.00 19.05 82 GLU A N 1
ATOM 565 C CA . GLU A 1 82 ? 24.508 6.920 97.827 1.00 18.83 82 GLU A CA 1
ATOM 566 C C . GLU A 1 82 ? 23.499 7.346 98.882 1.00 16.78 82 GLU A C 1
ATOM 567 O O . GLU A 1 82 ? 22.286 7.420 98.601 1.00 16.72 82 GLU A O 1
ATOM 573 N N . LYS A 1 83 ? 23.966 7.500 100.117 1.00 16.62 83 LYS A N 1
ATOM 574 C CA . LYS A 1 83 ? 23.047 7.888 101.188 1.00 17.87 83 LYS A CA 1
ATOM 575 C C . LYS A 1 83 ? 22.391 9.248 100.922 1.00 17.03 83 LYS A C 1
ATOM 576 O O . LYS A 1 83 ? 21.173 9.396 101.099 1.00 16.89 83 LYS A O 1
ATOM 582 N N . TRP A 1 84 ? 23.161 10.248 100.545 1.00 16.73 84 TRP A N 1
ATOM 583 C CA . TRP A 1 84 ? 22.579 11.577 100.308 1.00 18.51 84 TRP A CA 1
ATOM 584 C C . TRP A 1 84 ? 21.774 11.574 99.029 1.00 18.01 84 TRP A C 1
ATOM 585 O O . TRP A 1 84 ? 20.615 11.998 99.052 1.00 19.61 84 TRP A O 1
ATOM 596 N N . LEU A 1 85 ? 22.355 11.103 97.922 1.00 17.84 85 LEU A N 1
ATOM 597 C CA . LEU A 1 85 ? 21.556 11.074 96.676 1.00 19.75 85 LEU A CA 1
ATOM 598 C C . LEU A 1 85 ? 20.318 10.213 96.790 1.00 21.35 85 LEU A C 1
ATOM 599 O O . LEU A 1 85 ? 19.263 10.591 96.246 1.00 19.33 85 LEU A O 1
ATOM 604 N N . GLY A 1 86 ? 20.376 9.124 97.573 1.00 20.61 86 GLY A N 1
ATOM 605 C CA . GLY A 1 86 ? 19.207 8.290 97.782 1.00 21.61 86 GLY A CA 1
ATOM 606 C C . GLY A 1 86 ? 18.103 9.120 98.429 1.00 24.28 86 GLY A C 1
ATOM 607 O O . GLY A 1 86 ? 16.911 8.784 98.297 1.00 27.38 86 GLY A O 1
ATOM 608 N N . ARG A 1 87 ? 18.407 10.127 99.225 1.00 22.59 87 ARG A N 1
ATOM 609 C CA . ARG A 1 87 ? 17.410 10.990 99.802 1.00 23.73 87 ARG A CA 1
ATOM 610 C C . ARG A 1 87 ? 17.033 12.158 98.878 1.00 21.73 87 ARG A C 1
ATOM 611 O O . ARG A 1 87 ? 15.837 12.341 98.658 1.00 23.38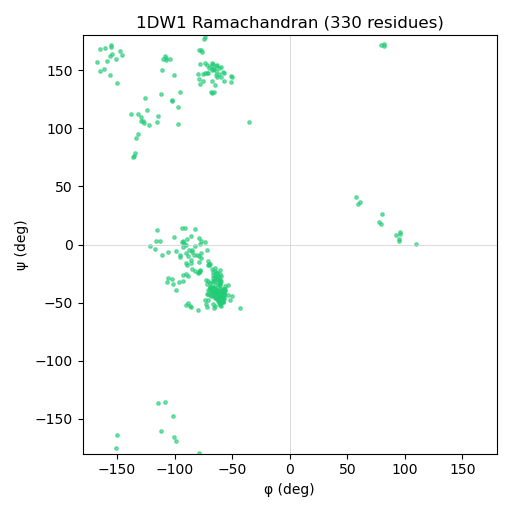 87 ARG A O 1
ATOM 619 N N . ASN A 1 88 ? 17.991 12.936 98.392 1.00 20.96 88 ASN A N 1
ATOM 620 C CA . ASN A 1 88 ? 17.606 14.146 97.667 1.00 22.31 88 ASN A CA 1
ATOM 621 C C . ASN A 1 88 ? 17.321 13.982 96.199 1.00 21.04 88 ASN A C 1
ATOM 622 O O . ASN A 1 88 ? 16.706 14.932 95.714 1.00 21.79 88 ASN A O 1
ATOM 627 N N . CYS A 1 89 ? 17.650 12.885 95.523 1.00 19.87 89 CYS A N 1
ATOM 628 C CA . CYS A 1 89 ? 17.170 12.706 94.159 1.00 20.09 89 CYS A CA 1
ATOM 629 C C . CYS A 1 89 ? 15.638 12.619 94.251 1.00 21.98 89 CYS A C 1
ATOM 630 O O . CYS A 1 89 ? 14.933 13.263 93.467 1.00 21.11 89 CYS A O 1
ATOM 633 N N . ASN A 1 90 ? 15.166 11.824 95.239 1.00 22.85 90 ASN A N 1
ATOM 634 C CA . ASN A 1 90 ? 13.726 11.753 95.443 1.00 25.80 90 ASN A CA 1
ATOM 635 C C . ASN A 1 90 ? 13.147 13.125 95.792 1.00 25.31 90 ASN A C 1
ATOM 636 O O . ASN A 1 90 ? 12.146 13.479 95.181 1.00 26.05 90 ASN A O 1
ATOM 641 N N . SER A 1 91 ? 13.731 13.880 96.701 1.00 24.50 91 SER A N 1
ATOM 642 C CA . SER A 1 91 ? 13.173 15.186 97.038 1.00 24.77 91 SER A CA 1
ATOM 643 C C . SER A 1 91 ? 13.113 16.171 95.875 1.00 24.16 91 SER A C 1
ATOM 644 O O . SER A 1 91 ? 12.140 16.942 95.761 1.00 25.01 91 SER A O 1
ATOM 646 N N . VAL A 1 92 ? 14.099 16.195 94.995 1.00 21.75 92 VAL A N 1
ATOM 647 C CA . VAL A 1 92 ? 14.126 17.145 93.873 1.00 22.79 92 VAL A CA 1
ATOM 648 C C . VAL A 1 92 ? 13.421 16.652 92.625 1.00 24.30 92 VAL A C 1
ATOM 649 O O . VAL A 1 92 ? 12.593 17.359 92.034 1.00 24.68 92 VAL A O 1
ATOM 653 N N . ILE A 1 93 ? 13.759 15.436 92.192 1.00 23.32 93 ILE A N 1
ATOM 654 C CA . ILE A 1 93 ? 13.228 14.905 90.949 1.00 25.45 93 ILE A CA 1
ATOM 655 C C . ILE A 1 93 ? 11.955 14.091 91.159 1.00 28.29 93 ILE A C 1
ATOM 656 O O . ILE A 1 93 ? 11.169 13.974 90.199 1.00 29.27 93 ILE A O 1
ATOM 661 N N . GLY A 1 94 ? 11.782 13.528 92.339 1.00 27.95 94 GLY A N 1
ATOM 662 C CA . GLY A 1 94 ? 10.612 12.701 92.607 1.00 28.88 94 GLY A CA 1
ATOM 663 C C . GLY A 1 94 ? 10.902 11.223 92.385 1.00 29.36 94 GLY A C 1
ATOM 664 O O . GLY A 1 94 ? 9.980 10.408 92.437 1.00 27.12 94 GLY A O 1
ATOM 665 N N . ARG A 1 95 ? 12.151 10.850 92.088 1.00 28.05 95 ARG A N 1
ATOM 666 C CA . ARG A 1 95 ? 12.511 9.446 91.899 1.00 25.94 95 ARG A CA 1
ATOM 667 C C . ARG A 1 95 ? 14.009 9.297 92.188 1.00 26.05 95 ARG A C 1
ATOM 668 O O . ARG A 1 95 ? 14.699 10.315 92.261 1.00 23.79 95 ARG A O 1
ATOM 676 N N . ASP A 1 96 ? 14.497 8.064 92.270 1.00 24.92 96 ASP A N 1
ATOM 677 C CA . ASP A 1 96 ? 15.928 7.874 92.471 1.00 24.47 96 ASP A CA 1
ATOM 678 C C . ASP A 1 96 ? 16.633 8.385 91.217 1.00 22.80 96 ASP A C 1
ATOM 679 O O . ASP A 1 96 ? 16.073 8.311 90.125 1.00 21.12 96 ASP A O 1
ATOM 684 N N . CYS A 1 97 ? 17.870 8.863 91.359 1.00 19.74 97 CYS A N 1
ATOM 685 C CA . CYS A 1 97 ? 18.606 9.218 90.163 1.00 20.08 97 CYS A CA 1
ATOM 686 C C . CYS A 1 97 ? 19.056 7.919 89.505 1.00 21.31 97 CYS A C 1
ATOM 687 O O . CYS A 1 97 ? 19.310 6.954 90.241 1.00 19.62 97 CYS A O 1
ATOM 690 N N . THR A 1 98 ? 19.126 7.893 88.177 1.00 21.11 98 THR A N 1
ATOM 691 C CA . THR A 1 98 ? 19.657 6.682 87.544 1.00 21.16 98 THR A CA 1
ATOM 692 C C . THR A 1 98 ? 21.167 6.702 87.651 1.00 20.36 98 THR A C 1
ATOM 693 O O . THR A 1 98 ? 21.822 7.728 87.897 1.00 20.69 98 THR A O 1
ATOM 697 N N . PRO A 1 99 ? 21.808 5.567 87.368 1.00 21.48 99 PRO A N 1
ATOM 698 C CA . PRO A 1 99 ? 23.270 5.514 87.401 1.00 21.39 99 PRO A CA 1
ATOM 699 C C . PRO A 1 99 ? 23.851 6.457 86.352 1.00 20.51 99 PRO A C 1
ATOM 700 O O . PRO A 1 99 ? 24.892 7.073 86.620 1.00 20.07 99 PRO A O 1
ATOM 704 N N . GLY A 1 100 ? 23.172 6.654 85.206 1.00 19.03 100 GLY A N 1
ATOM 705 C CA . GLY A 1 100 ? 23.720 7.624 84.238 1.00 18.45 100 GLY A CA 1
ATOM 706 C C . GLY A 1 100 ? 23.648 9.047 84.806 1.00 18.61 100 GLY A C 1
ATOM 707 O O . GLY A 1 100 ? 24.561 9.863 84.555 1.00 19.21 100 GLY A O 1
ATOM 708 N N . GLU A 1 101 ? 22.555 9.400 85.483 1.00 17.82 101 GLU A N 1
ATOM 709 C CA . GLU A 1 101 ? 22.429 10.710 86.070 1.00 17.60 101 GLU A CA 1
ATOM 710 C C . GLU A 1 101 ? 23.499 10.933 87.143 1.00 16.89 101 GLU A C 1
ATOM 711 O O . GLU A 1 101 ? 24.131 11.983 87.202 1.00 16.19 101 GLU A O 1
ATOM 717 N N . LYS A 1 102 ? 23.707 9.907 87.968 1.00 16.60 102 LYS A N 1
ATOM 718 C CA . LYS A 1 102 ? 24.757 10.006 88.995 1.00 16.37 102 LYS A CA 1
ATOM 719 C C . LYS A 1 102 ? 26.137 10.150 88.363 1.00 16.49 102 LYS A C 1
ATOM 720 O O . LYS A 1 102 ? 26.934 10.976 88.822 1.00 16.81 102 LYS A O 1
ATOM 726 N N . ALA A 1 103 ? 26.377 9.401 87.287 1.00 17.56 103 ALA A N 1
ATOM 727 C CA . ALA A 1 103 ? 27.675 9.561 86.597 1.00 17.17 103 ALA A CA 1
ATOM 728 C C . ALA A 1 103 ? 27.832 10.989 86.094 1.00 16.31 103 ALA A C 1
ATOM 729 O O . ALA A 1 103 ? 28.884 11.621 86.266 1.00 17.60 103 ALA A O 1
ATOM 731 N N . ASP A 1 104 ? 26.829 11.494 85.362 1.00 17.68 104 ASP A N 1
ATOM 732 C CA . ASP A 1 104 ? 26.910 12.856 84.823 1.00 18.41 104 ASP A CA 1
ATOM 733 C C . ASP A 1 104 ? 27.046 13.907 85.905 1.00 18.95 104 ASP A C 1
ATOM 734 O O . ASP A 1 104 ? 27.845 14.834 85.787 1.00 19.40 104 ASP A O 1
ATOM 739 N N . LEU A 1 105 ? 26.224 13.831 86.962 1.00 18.24 105 LEU A N 1
ATOM 740 C CA . LEU A 1 105 ? 26.313 14.813 88.047 1.00 17.23 105 LEU A CA 1
ATOM 741 C C . LEU A 1 105 ? 27.672 14.835 88.708 1.00 17.29 105 LEU A C 1
ATOM 742 O O . LEU A 1 105 ? 28.264 15.906 88.913 1.00 17.71 105 LEU A O 1
ATOM 747 N N . LEU A 1 106 ? 28.189 13.643 89.076 1.00 17.02 106 LEU A N 1
ATOM 748 C CA . LEU A 1 106 ? 29.491 13.622 89.731 1.00 17.98 106 LEU A CA 1
ATOM 749 C C . LEU A 1 106 ? 30.605 14.056 88.787 1.00 17.51 106 LEU A C 1
ATOM 750 O O . LEU A 1 106 ? 31.517 14.721 89.256 1.00 18.87 106 LEU A O 1
ATOM 755 N N . ALA A 1 107 ? 30.507 13.691 87.512 1.00 19.07 107 ALA A N 1
ATOM 756 C CA . ALA A 1 107 ? 31.543 14.176 86.586 1.00 19.35 107 ALA A CA 1
ATOM 757 C C . ALA A 1 107 ? 31.601 15.653 86.560 1.00 19.59 107 ALA A C 1
ATOM 758 O O . ALA A 1 107 ? 32.694 16.268 86.505 1.00 18.84 107 ALA A O 1
ATOM 760 N N . TRP A 1 108 ? 30.509 16.400 86.523 1.00 19.43 108 TRP A N 1
ATOM 761 C CA . TRP A 1 108 ? 30.519 17.861 86.571 1.00 19.75 108 TRP A CA 1
ATOM 762 C C . TRP A 1 108 ? 30.997 18.371 87.914 1.00 18.82 108 TRP A C 1
ATOM 763 O O . TRP A 1 108 ? 31.881 19.250 88.048 1.00 20.40 108 TRP A O 1
ATOM 774 N N . LEU A 1 109 ? 30.432 17.887 89.021 1.00 17.76 109 LEU A N 1
ATOM 775 C CA . LEU A 1 109 ? 30.749 18.322 90.355 1.00 18.49 109 LEU A CA 1
ATOM 776 C C . LEU A 1 109 ? 32.210 18.085 90.706 1.00 20.87 109 LEU A C 1
ATOM 777 O O . LEU A 1 109 ? 32.825 18.918 91.356 1.00 19.74 109 LEU A O 1
ATOM 782 N N . ALA A 1 110 ? 32.730 16.925 90.277 1.00 21.47 110 ALA A N 1
ATOM 783 C CA . ALA A 1 110 ? 34.138 16.629 90.607 1.00 24.08 110 ALA A CA 1
ATOM 784 C C . ALA A 1 110 ? 35.205 17.570 89.982 1.00 28.83 110 ALA A C 1
ATOM 785 O O . ALA A 1 110 ? 36.184 17.637 90.564 1.00 28.76 110 ALA A O 1
ATOM 787 N N . ALA A 1 111 ? 34.816 18.220 88.891 1.00 27.36 111 ALA A N 1
ATOM 788 C CA . ALA A 1 111 ? 35.729 19.179 88.273 1.00 28.88 111 ALA A CA 1
ATOM 789 C C . ALA A 1 111 ? 35.518 20.397 88.838 1.00 31.73 111 ALA A C 1
ATOM 790 O O . ALA A 1 111 ? 36.313 21.346 88.283 1.00 30.96 111 ALA A O 1
ATOM 792 N N . GLN A 1 112 ? 34.751 20.833 89.827 1.00 28.89 112 GLN A N 1
ATOM 793 C CA . GLN A 1 112 ? 34.619 22.211 90.263 1.00 29.65 112 GLN A CA 1
ATOM 794 C C . GLN A 1 112 ? 35.602 22.567 91.363 1.00 28.90 112 GLN A C 1
ATOM 795 O O . GLN A 1 112 ? 35.576 23.774 91.728 1.00 29.88 112 GLN A O 1
ATOM 802 C CA . GLY B 1 1 ? 8.145 6.345 1.210 1.00 43.34 1 GLY B CA 1
ATOM 803 C C . GLY B 1 1 ? 8.906 5.060 1.531 1.00 41.39 1 GLY B C 1
ATOM 804 O O . GLY B 1 1 ? 9.562 4.896 2.572 1.00 42.52 1 GLY B O 1
ATOM 805 N N . ASP B 1 2 ? 8.655 4.059 0.613 1.00 39.59 2 ASP B N 1
ATOM 806 C CA . ASP B 1 2 ? 9.525 2.926 0.832 1.00 34.62 2 ASP B CA 1
ATOM 807 C C . ASP B 1 2 ? 10.659 3.292 -0.194 1.00 31.25 2 ASP B C 1
ATOM 808 O O . ASP B 1 2 ? 10.520 3.913 -1.212 1.00 30.60 2 ASP B O 1
ATOM 813 N N . THR B 1 3 ? 11.894 3.178 0.437 1.00 27.78 3 THR B N 1
ATOM 814 C CA . THR B 1 3 ? 13.103 3.716 -0.227 1.00 24.67 3 THR B CA 1
ATOM 815 C C . THR B 1 3 ? 14.320 2.902 0.220 1.00 23.20 3 THR B C 1
ATOM 816 O O . THR B 1 3 ? 14.211 1.862 0.885 1.00 21.78 3 THR B O 1
ATOM 820 N N . SER B 1 4 ? 15.471 3.353 -0.226 1.00 21.95 4 SER B N 1
ATOM 821 C CA . SER B 1 4 ? 16.705 2.634 0.132 1.00 22.46 4 SER B CA 1
ATOM 822 C C . SER B 1 4 ? 17.743 3.722 0.257 1.00 21.51 4 SER B C 1
ATOM 823 O O . SER B 1 4 ? 17.551 4.837 -0.242 1.00 23.21 4 SER B O 1
ATOM 826 N N . PRO B 1 5 ? 18.854 3.398 0.902 1.00 20.64 5 PRO B N 1
ATOM 827 C CA . PRO B 1 5 ? 19.910 4.387 1.073 1.00 20.25 5 PRO B CA 1
ATOM 828 C C . PRO B 1 5 ? 20.293 5.035 -0.240 1.00 20.51 5 PRO B C 1
ATOM 829 O O . PRO B 1 5 ? 20.425 6.280 -0.308 1.00 20.22 5 PRO B O 1
ATOM 833 N N . ALA B 1 6 ? 20.517 4.239 -1.307 1.00 17.98 6 ALA B N 1
ATOM 834 C CA . ALA B 1 6 ? 20.928 4.871 -2.557 1.00 19.51 6 ALA B CA 1
ATOM 835 C C . ALA B 1 6 ? 19.925 5.913 -3.182 1.00 20.68 6 ALA B C 1
ATOM 836 O O . ALA B 1 6 ? 20.371 6.849 -3.752 1.00 18.82 6 ALA B O 1
ATOM 838 N N . GLN B 1 7 ? 18.657 5.607 -3.002 1.00 20.01 7 GLN B N 1
ATOM 839 C CA . GLN B 1 7 ? 17.625 6.478 -3.560 1.00 22.31 7 GLN B CA 1
ATOM 840 C C . GLN B 1 7 ? 17.560 7.773 -2.769 1.00 22.77 7 GLN B C 1
ATOM 841 O O . GLN B 1 7 ? 17.473 8.871 -3.325 1.00 21.13 7 GLN B O 1
ATOM 847 N N . LEU B 1 8 ? 17.646 7.614 -1.441 1.00 21.24 8 LEU B N 1
ATOM 848 C CA . LEU B 1 8 ? 17.640 8.828 -0.605 1.00 22.79 8 LEU B CA 1
ATOM 849 C C . LEU B 1 8 ? 18.794 9.750 -0.922 1.00 20.97 8 LEU B C 1
ATOM 850 O O . LEU B 1 8 ? 18.636 10.979 -1.030 1.00 21.37 8 LEU B O 1
ATOM 855 N N . ILE B 1 9 ? 19.996 9.158 -1.037 1.00 19.96 9 ILE B N 1
ATOM 856 C CA . ILE B 1 9 ? 21.188 9.972 -1.307 1.00 20.44 9 ILE B CA 1
ATOM 857 C C . ILE B 1 9 ? 21.051 10.707 -2.639 1.00 20.27 9 ILE B C 1
ATOM 858 O O . ILE B 1 9 ? 21.346 11.898 -2.711 1.00 20.50 9 ILE B O 1
ATOM 863 N N . ALA B 1 10 ? 20.630 9.972 -3.672 1.00 20.41 10 ALA B N 1
ATOM 864 C CA . ALA B 1 10 ? 20.448 10.592 -4.997 1.00 18.48 10 ALA B CA 1
ATOM 865 C C . ALA B 1 10 ? 19.506 11.720 -4.938 1.00 19.21 10 ALA B C 1
ATOM 866 O O . ALA B 1 10 ? 19.777 12.735 -5.639 1.00 20.70 10 ALA B O 1
ATOM 868 N N . GLY B 1 11 ? 18.404 11.644 -4.223 1.00 19.46 11 GLY B N 1
ATOM 869 C CA . GLY B 1 11 ? 17.438 12.740 -4.101 1.00 21.58 11 GLY B CA 1
ATOM 870 C C . GLY B 1 11 ? 18.041 13.935 -3.396 1.00 21.16 11 GLY B C 1
ATOM 871 O O . GLY B 1 11 ? 17.796 15.072 -3.812 1.00 22.08 11 GLY B O 1
ATOM 872 N N . TYR B 1 12 ? 18.788 13.752 -2.298 1.00 19.14 12 TYR B N 1
ATOM 873 C CA . TYR B 1 12 ? 19.393 14.853 -1.610 1.00 19.40 12 TYR B CA 1
ATOM 874 C C . TYR B 1 12 ? 20.458 15.503 -2.478 1.00 20.39 12 TYR B C 1
ATOM 875 O O . TYR B 1 12 ? 20.556 16.737 -2.521 1.00 21.41 12 TYR B O 1
ATOM 884 N N . GLU B 1 13 ? 21.254 14.717 -3.211 1.00 18.63 13 GLU B N 1
ATOM 885 C CA . GLU B 1 13 ? 22.250 15.289 -4.098 1.00 18.78 13 GLU B CA 1
ATOM 886 C C . GLU B 1 13 ? 21.596 16.182 -5.170 1.00 18.98 13 GLU B C 1
ATOM 887 O O . GLU B 1 13 ? 22.168 17.222 -5.534 1.00 19.46 13 GLU B O 1
ATOM 893 N N . ALA B 1 14 ? 20.492 15.706 -5.711 1.00 19.21 14 ALA B N 1
ATOM 894 C CA . ALA B 1 14 ? 19.782 16.505 -6.720 1.00 21.52 14 ALA B CA 1
ATOM 895 C C . ALA B 1 14 ? 19.329 17.849 -6.150 1.00 23.67 14 ALA B C 1
ATOM 896 O O . ALA B 1 14 ? 19.547 18.904 -6.804 1.00 22.46 14 ALA B O 1
ATOM 898 N N . ALA B 1 15 ? 18.800 17.876 -4.926 1.00 21.21 15 ALA B N 1
ATOM 899 C CA . ALA B 1 15 ? 18.385 19.142 -4.334 1.00 21.61 15 ALA B CA 1
ATOM 900 C C . ALA B 1 15 ? 19.566 19.868 -3.997 1.00 22.43 15 ALA B C 1
ATOM 901 O O . ALA B 1 15 ? 19.593 21.240 -3.975 1.00 23.72 15 ALA B O 1
ATOM 903 N N . ALA B 1 16 ? 20.721 19.342 -3.574 1.00 20.79 16 ALA B N 1
ATOM 904 C CA . ALA B 1 16 ? 21.883 20.110 -3.199 1.00 21.94 16 ALA B CA 1
ATOM 905 C C . ALA B 1 16 ? 22.618 20.601 -4.394 1.00 22.49 16 ALA B C 1
ATOM 906 O O . ALA B 1 16 ? 23.461 21.494 -4.231 1.00 24.10 16 ALA B O 1
ATOM 908 N N . GLY B 1 17 ? 22.485 20.008 -5.573 1.00 22.17 17 GLY B N 1
ATOM 909 C CA . GLY B 1 17 ? 23.237 20.420 -6.759 1.00 21.62 17 GLY B CA 1
ATOM 910 C C . GLY B 1 17 ? 24.672 19.963 -6.802 1.00 22.70 17 GLY B C 1
ATOM 911 O O . GLY B 1 17 ? 25.518 20.525 -7.511 1.00 23.26 17 GLY B O 1
ATOM 912 N N . ALA B 1 18 ? 25.022 18.922 -6.007 1.00 20.32 18 ALA B N 1
ATOM 913 C CA . ALA B 1 18 ? 26.386 18.422 -5.954 1.00 20.87 18 ALA B CA 1
ATOM 914 C C . ALA B 1 18 ? 26.365 16.987 -5.364 1.00 23.58 18 ALA B C 1
ATOM 915 O O . ALA B 1 18 ? 25.418 16.534 -4.696 1.00 22.35 18 ALA B O 1
ATOM 917 N N . PRO B 1 19 ? 27.340 16.191 -5.784 1.00 24.21 19 PRO B N 1
ATOM 918 C CA . PRO B 1 19 ? 27.499 14.840 -5.305 1.00 23.58 19 PRO B CA 1
ATOM 919 C C . PRO B 1 19 ? 27.751 14.870 -3.793 1.00 22.44 19 PRO B C 1
ATOM 920 O O . PRO B 1 19 ? 28.361 15.797 -3.263 1.00 21.81 19 PRO B O 1
ATOM 924 N N . ALA B 1 20 ? 27.349 13.776 -3.152 1.00 20.69 20 ALA B N 1
ATOM 925 C CA . ALA B 1 20 ? 27.576 13.660 -1.722 1.00 20.27 20 ALA B CA 1
ATOM 926 C C . ALA B 1 20 ? 29.067 13.452 -1.459 1.00 20.67 20 ALA B C 1
ATOM 927 O O . ALA B 1 20 ? 29.818 12.924 -2.261 1.00 20.51 20 ALA B O 1
ATOM 929 N N . ASP B 1 21 ? 29.484 13.977 -0.320 1.00 22.00 21 ASP B N 1
ATOM 930 C CA . ASP B 1 21 ? 30.865 13.821 0.135 1.00 23.02 21 ASP B CA 1
ATOM 931 C C . ASP B 1 21 ? 30.853 13.153 1.524 1.00 21.20 21 ASP B C 1
ATOM 932 O O . ASP B 1 21 ? 30.613 13.856 2.492 1.00 19.36 21 ASP B O 1
ATOM 937 N N . ALA B 1 22 ? 31.151 11.872 1.585 1.00 21.35 22 ALA B N 1
ATOM 938 C CA . ALA B 1 22 ? 31.166 11.178 2.887 1.00 21.10 22 ALA B CA 1
ATOM 939 C C . ALA B 1 22 ? 32.169 11.701 3.808 1.00 21.84 22 ALA B C 1
ATOM 940 O O . ALA B 1 22 ? 31.884 11.620 5.006 1.00 19.30 22 ALA B O 1
ATOM 942 N N . GLU B 1 23 ? 33.308 12.251 3.382 1.00 21.42 23 GLU B N 1
ATOM 943 C CA . GLU B 1 23 ? 34.260 12.810 4.344 1.00 25.81 23 GLU B CA 1
ATOM 944 C C . GLU B 1 23 ? 33.677 14.010 5.047 1.00 24.87 23 GLU B C 1
ATOM 945 O O . GLU B 1 23 ? 33.792 14.156 6.280 1.00 22.13 23 GLU B O 1
ATOM 951 N N . ARG B 1 24 ? 32.927 14.849 4.334 1.00 23.37 24 ARG B N 1
ATOM 952 C CA . ARG B 1 24 ? 32.258 15.961 4.986 1.00 24.73 24 ARG B CA 1
ATOM 953 C C . ARG B 1 24 ? 31.115 15.446 5.857 1.00 21.71 24 ARG B C 1
ATOM 954 O O . ARG B 1 24 ? 30.867 16.090 6.865 1.00 21.18 24 ARG B O 1
ATOM 962 N N . GLY B 1 25 ? 30.488 14.331 5.456 1.00 20.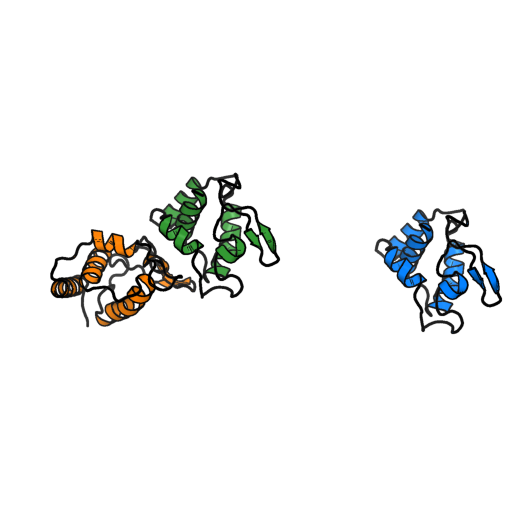44 25 GLY B N 1
ATOM 963 C CA . GLY B 1 25 ? 29.394 13.832 6.305 1.00 19.68 25 GLY B CA 1
ATOM 964 C C . GLY B 1 25 ? 30.007 13.318 7.623 1.00 19.42 25 GLY B C 1
ATOM 965 O O . GLY B 1 25 ? 29.472 13.639 8.666 1.00 18.98 25 GLY B O 1
ATOM 966 N N . ARG B 1 26 ? 31.107 12.576 7.512 1.00 18.57 26 ARG B N 1
ATOM 967 C CA . ARG B 1 26 ? 31.750 12.119 8.761 1.00 21.31 26 ARG B CA 1
ATOM 968 C C . ARG B 1 26 ? 32.118 13.282 9.670 1.00 20.15 26 ARG B C 1
ATOM 969 O O . ARG B 1 26 ? 31.881 13.292 10.876 1.00 19.27 26 ARG B O 1
ATOM 977 N N . ALA B 1 27 ? 32.710 14.344 9.114 1.00 21.31 27 ALA B N 1
ATOM 978 C CA . ALA B 1 27 ? 33.142 15.487 9.930 1.00 19.16 27 ALA B CA 1
ATOM 979 C C . ALA B 1 27 ? 32.007 16.145 10.497 1.00 18.73 27 ALA B C 1
ATOM 980 O O . ALA B 1 27 ? 32.116 16.557 11.699 1.00 20.50 27 ALA B O 1
ATOM 982 N N . LEU B 1 28 ? 30.838 16.319 9.888 1.00 17.86 28 LEU B N 1
ATOM 983 C CA . LEU B 1 28 ? 29.717 16.980 10.540 1.00 19.42 28 LEU B CA 1
ATOM 984 C C . LEU B 1 28 ? 29.152 16.074 11.634 1.00 18.57 28 LEU B C 1
ATOM 985 O O . LEU B 1 28 ? 28.809 16.556 12.707 1.00 20.12 28 LEU B O 1
ATOM 990 N N . PHE B 1 29 ? 29.029 14.780 11.339 1.00 19.04 29 PHE B N 1
ATOM 991 C CA . PHE B 1 29 ? 28.465 13.832 12.319 1.00 17.71 29 PHE B CA 1
ATOM 992 C C . PHE B 1 29 ? 29.253 13.837 13.615 1.00 18.03 29 PHE B C 1
ATOM 993 O O . PHE B 1 29 ? 28.679 13.806 14.713 1.00 16.94 29 PHE B O 1
ATOM 1001 N N . LEU B 1 30 ? 30.567 13.803 13.559 1.00 19.23 30 LEU B N 1
ATOM 1002 C CA . LEU B 1 30 ? 31.426 13.798 14.740 1.00 19.68 30 LEU B CA 1
ATOM 1003 C C . LEU B 1 30 ? 31.641 15.177 15.339 1.00 20.00 30 LEU B C 1
ATOM 1004 O O . LEU B 1 30 ? 32.222 15.204 16.431 1.00 21.04 30 LEU B O 1
ATOM 1009 N N . SER B 1 31 ? 31.229 16.246 14.710 1.00 20.55 31 SER B N 1
ATOM 1010 C CA . SER B 1 31 ? 31.509 17.596 15.146 1.00 22.93 31 SER B CA 1
ATOM 1011 C C . SER B 1 31 ? 30.821 17.987 16.443 1.00 22.30 31 SER B C 1
ATOM 1012 O O . SER B 1 31 ? 29.815 17.409 16.817 1.00 21.62 31 SER B O 1
ATOM 1015 N N . THR B 1 32 ? 31.434 18.983 17.089 1.00 22.17 32 THR B N 1
ATOM 1016 C CA . THR B 1 32 ? 30.853 19.567 18.289 1.00 22.86 32 THR B CA 1
ATOM 1017 C C . THR B 1 32 ? 30.216 20.897 17.833 1.00 25.75 32 THR B C 1
ATOM 1018 O O . THR B 1 32 ? 30.899 21.731 17.230 1.00 25.32 32 THR B O 1
ATOM 1022 N N . GLN B 1 33 ? 28.946 21.075 18.085 1.00 26.60 33 GLN B N 1
ATOM 1023 C CA . GLN B 1 33 ? 28.224 22.259 17.624 1.00 30.93 33 GLN B CA 1
ATOM 1024 C C . GLN B 1 33 ? 27.839 23.154 18.794 1.00 33.52 33 GLN B C 1
ATOM 1025 O O . GLN B 1 33 ? 27.576 22.642 19.881 1.00 34.31 33 GLN B O 1
ATOM 1031 N N . THR B 1 34 ? 27.752 24.457 18.572 1.00 38.78 34 THR B N 1
ATOM 1032 C CA . THR B 1 34 ? 27.365 25.353 19.663 1.00 42.39 34 THR B CA 1
ATOM 1033 C C . THR B 1 34 ? 25.989 25.973 19.481 1.00 43.53 34 THR B C 1
ATOM 1034 O O . THR B 1 34 ? 25.515 26.564 20.458 1.00 44.32 34 THR B O 1
ATOM 1038 N N . GLY B 1 35 ? 25.338 25.834 18.333 1.00 43.64 35 GLY B N 1
ATOM 1039 C CA . GLY B 1 35 ? 24.065 26.457 18.113 1.00 45.21 35 GLY B CA 1
ATOM 1040 C C . GLY B 1 35 ? 22.742 25.885 18.516 1.00 45.48 35 GLY B C 1
ATOM 1041 O O . GLY B 1 35 ? 21.730 26.588 18.278 1.00 48.26 35 GLY B O 1
ATOM 1042 N N . GLY B 1 36 ? 22.629 24.677 19.046 1.00 44.69 36 GLY B N 1
ATOM 1043 C CA . GLY B 1 36 ? 21.278 24.181 19.356 1.00 42.49 36 GLY B CA 1
ATOM 1044 C C . GLY B 1 36 ? 21.146 24.031 20.866 1.00 41.04 36 GLY B C 1
ATOM 1045 O O . GLY B 1 36 ? 21.568 24.929 21.593 1.00 41.50 36 GLY B O 1
ATOM 1046 N N . LYS B 1 37 ? 20.560 22.926 21.288 1.00 39.16 37 LYS B N 1
ATOM 1047 C CA . LYS B 1 37 ? 20.408 22.677 22.720 1.00 38.57 37 LYS B CA 1
ATOM 1048 C C . LYS B 1 37 ? 21.804 22.468 23.288 1.00 38.51 37 LYS B C 1
ATOM 1049 O O . LYS B 1 37 ? 22.692 21.861 22.669 1.00 36.91 37 LYS B O 1
ATOM 1052 N N . PRO B 1 38 ? 22.054 23.003 24.484 1.00 38.44 38 PRO B N 1
ATOM 1053 C CA . PRO B 1 38 ? 23.351 22.875 25.141 1.00 37.75 38 PRO B CA 1
ATOM 1054 C C . PRO B 1 38 ? 23.648 21.429 25.502 1.00 35.17 38 PRO B C 1
ATOM 1055 O O . PRO B 1 38 ? 24.791 20.967 25.415 1.00 35.96 38 PRO B O 1
ATOM 1059 N N . ASP B 1 39 ? 22.613 20.641 25.803 1.00 32.46 39 ASP B N 1
ATOM 1060 C CA . ASP B 1 39 ? 22.838 19.254 26.166 1.00 32.20 39 ASP B CA 1
ATOM 1061 C C . ASP B 1 39 ? 22.927 18.293 24.992 1.00 29.89 39 ASP B C 1
ATOM 1062 O O . ASP B 1 39 ? 22.978 17.085 25.224 1.00 28.54 39 ASP B O 1
ATOM 1067 N N . THR B 1 40 ? 22.948 18.745 23.735 1.00 27.51 40 THR B N 1
ATOM 1068 C CA . THR B 1 40 ? 23.131 17.812 22.616 1.00 28.00 40 THR B CA 1
ATOM 1069 C C . THR B 1 40 ? 24.130 18.480 21.678 1.00 26.42 40 THR B C 1
ATOM 1070 O O . THR B 1 40 ? 23.776 19.028 20.653 1.00 28.76 40 THR B O 1
ATOM 1074 N N . PRO B 1 41 ? 25.410 18.488 22.029 1.00 26.95 41 PRO B N 1
ATOM 1075 C CA . PRO B 1 41 ? 26.433 19.134 21.238 1.00 26.61 41 PRO B CA 1
ATOM 1076 C C . PRO B 1 41 ? 26.885 18.392 19.990 1.00 25.21 41 PRO B C 1
ATOM 1077 O O . PRO B 1 41 ? 27.626 18.965 19.186 1.00 24.60 41 PRO B O 1
ATOM 1081 N N . SER B 1 42 ? 26.433 17.162 19.779 1.00 23.10 42 SER B N 1
ATOM 1082 C CA . SER B 1 42 ? 26.916 16.412 18.602 1.00 20.57 42 SER B CA 1
ATOM 1083 C C . SER B 1 42 ? 25.889 15.356 18.251 1.00 18.91 42 SER B C 1
ATOM 1084 O O . SER B 1 42 ? 25.141 14.865 19.115 1.00 17.72 42 SER B O 1
ATOM 1087 N N . CYS B 1 43 ? 25.977 14.840 17.013 1.00 17.29 43 CYS B N 1
ATOM 1088 C CA . CYS B 1 43 ? 25.145 13.700 16.642 1.00 17.50 43 CYS B CA 1
ATOM 1089 C C . CYS B 1 43 ? 25.585 12.482 17.466 1.00 16.13 43 CYS B C 1
ATOM 1090 O O . CYS B 1 43 ? 24.779 11.583 17.754 1.00 17.71 43 CYS B O 1
ATOM 1093 N N . THR B 1 44 ? 26.853 12.479 17.881 1.00 17.78 44 THR B N 1
ATOM 1094 C CA . THR B 1 44 ? 27.352 11.345 18.659 1.00 17.20 44 THR B CA 1
ATOM 1095 C C . THR B 1 44 ? 26.751 11.308 20.059 1.00 18.47 44 THR B C 1
ATOM 1096 O O . THR B 1 44 ? 26.836 10.282 20.744 1.00 17.11 44 THR B O 1
ATOM 1100 N N . THR B 1 45 ? 26.161 12.420 20.530 1.00 19.07 45 THR B N 1
ATOM 1101 C CA . THR B 1 45 ? 25.554 12.387 21.872 1.00 19.53 45 THR B CA 1
ATOM 1102 C C . THR B 1 45 ? 24.632 11.190 22.001 1.00 18.33 45 THR B C 1
ATOM 1103 O O . THR B 1 45 ? 24.632 10.484 23.040 1.00 19.06 45 THR B O 1
ATOM 1107 N N . CYS B 1 46 ? 23.790 10.899 21.007 1.00 16.88 46 CYS B N 1
ATOM 1108 C CA . CYS B 1 46 ? 22.955 9.723 21.068 1.00 19.13 46 CYS B CA 1
ATOM 1109 C C . CYS B 1 46 ? 23.429 8.550 20.222 1.00 19.38 46 CYS B C 1
ATOM 1110 O O . CYS B 1 46 ? 23.073 7.429 20.579 1.00 22.00 46 CYS B O 1
ATOM 1113 N N . HIS B 1 47 ? 24.112 8.757 19.109 1.00 17.65 47 HIS B N 1
ATOM 1114 C CA . HIS B 1 47 ? 24.453 7.586 18.297 1.00 16.70 47 HIS B CA 1
ATOM 1115 C C . HIS B 1 47 ? 25.844 7.012 18.556 1.00 16.56 47 HIS B C 1
ATOM 1116 O O . HIS B 1 47 ? 26.126 5.976 18.001 1.00 16.98 47 HIS B O 1
ATOM 1123 N N . GLY B 1 48 ? 26.672 7.728 19.291 1.00 18.64 48 GLY B N 1
ATOM 1124 C CA . GLY B 1 48 ? 28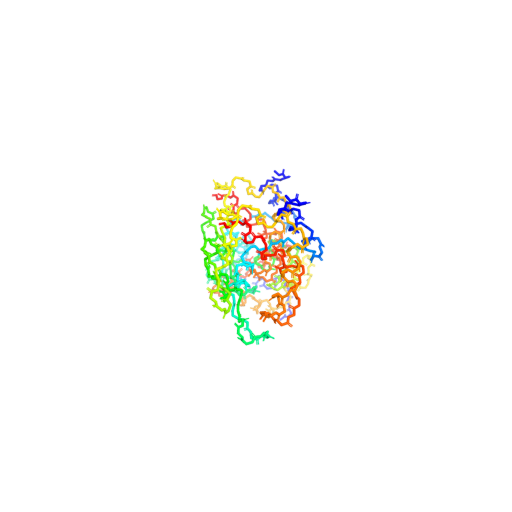.059 7.293 19.508 1.00 19.25 48 GLY B CA 1
ATOM 1125 C C . GLY B 1 48 ? 28.873 7.722 18.291 1.00 19.76 48 GLY B C 1
ATOM 1126 O O . GLY B 1 48 ? 28.340 8.118 17.243 1.00 18.97 48 GLY B O 1
ATOM 1127 N N . ALA B 1 49 ? 30.194 7.579 18.418 1.00 18.90 49 ALA B N 1
ATOM 1128 C CA . ALA B 1 49 ? 31.082 7.872 17.302 1.00 16.72 49 ALA B CA 1
ATOM 1129 C C . ALA B 1 49 ? 31.201 6.628 16.516 1.00 22.48 49 ALA B C 1
ATOM 1130 O O . ALA B 1 49 ? 31.606 6.784 15.278 1.00 24.91 49 ALA B O 1
ATOM 1132 N N . ASP B 1 50 ? 31.069 5.396 16.986 1.00 18.87 50 ASP B N 1
ATOM 1133 C CA . ASP B 1 50 ? 31.139 4.208 16.143 1.00 19.24 50 ASP B CA 1
ATOM 1134 C C . ASP B 1 50 ? 29.713 3.793 15.809 1.00 18.42 50 ASP B C 1
ATOM 1135 O O . ASP B 1 50 ? 29.038 3.202 16.653 1.00 17.93 50 ASP B O 1
ATOM 1140 N N . VAL B 1 51 ? 29.210 4.060 14.595 1.00 16.94 51 VAL B N 1
ATOM 1141 C CA . VAL B 1 51 ? 27.805 3.770 14.313 1.00 18.20 51 VAL B CA 1
ATOM 1142 C C . VAL B 1 51 ? 27.535 2.305 14.024 1.00 18.82 51 VAL B C 1
ATOM 1143 O O . VAL B 1 51 ? 26.403 1.961 13.714 1.00 18.15 51 VAL B O 1
ATOM 1147 N N . THR B 1 52 ? 28.507 1.394 14.142 1.00 20.34 52 THR B N 1
ATOM 1148 C CA . THR B 1 52 ? 28.224 -0.039 14.042 1.00 20.80 52 THR B CA 1
ATOM 1149 C C . THR B 1 52 ? 27.842 -0.576 15.430 1.00 22.23 52 THR B C 1
ATOM 1150 O O . THR B 1 52 ? 27.536 -1.771 15.584 1.00 22.08 52 THR B O 1
ATOM 1154 N N . ARG B 1 53 ? 27.921 0.257 16.460 1.00 22.19 53 ARG B N 1
ATOM 1155 C CA . ARG B 1 53 ? 27.510 -0.143 17.802 1.00 23.68 53 ARG B CA 1
ATOM 1156 C C . ARG B 1 53 ? 26.241 0.624 18.123 1.00 22.86 53 ARG B C 1
ATOM 1157 O O . ARG B 1 53 ? 25.984 1.671 17.508 1.00 21.68 53 ARG B O 1
ATOM 1165 N N . ALA B 1 54 ? 25.466 0.141 19.084 1.00 19.43 54 ALA B N 1
ATOM 1166 C CA . ALA B 1 54 ? 24.260 0.809 19.463 1.00 21.57 54 ALA B CA 1
ATOM 1167 C C . ALA B 1 54 ? 24.499 2.157 20.118 1.00 20.61 54 ALA B C 1
ATOM 1168 O O . ALA B 1 54 ? 25.525 2.351 20.811 1.00 22.19 54 ALA B O 1
ATOM 1170 N N . GLY B 1 55 ? 23.566 3.072 19.974 1.00 19.32 55 GLY B N 1
ATOM 1171 C CA . GLY B 1 55 ? 23.592 4.349 20.668 1.00 21.07 55 GLY B CA 1
ATOM 1172 C C . GLY B 1 55 ? 22.645 4.256 21.872 1.00 22.54 55 GLY B C 1
ATOM 1173 O O . GLY B 1 55 ? 22.232 3.165 22.273 1.00 22.61 55 GLY B O 1
ATOM 1174 N N . GLN B 1 56 ? 22.328 5.421 22.441 1.00 21.11 56 GLN B N 1
ATOM 1175 C CA . GLN B 1 56 ? 21.452 5.485 23.603 1.00 23.13 56 GLN B CA 1
ATOM 1176 C C . GLN B 1 56 ? 20.791 6.847 23.695 1.00 23.56 56 GLN B C 1
ATOM 1177 O O . GLN B 1 56 ? 21.340 7.906 23.323 1.00 22.33 56 GLN B O 1
ATOM 1183 N N . THR B 1 57 ? 19.544 6.849 24.182 1.00 25.27 57 THR B N 1
ATOM 1184 C CA . THR B 1 57 ? 18.861 8.124 24.425 1.00 27.04 57 THR B CA 1
ATOM 1185 C C . THR B 1 57 ? 19.350 8.726 25.723 1.00 27.18 57 THR B C 1
ATOM 1186 O O . THR B 1 57 ? 20.113 8.094 26.469 1.00 27.22 57 THR B O 1
ATOM 1190 N N . ARG B 1 58 ? 18.849 9.886 26.134 1.00 27.75 58 ARG B N 1
ATOM 1191 C CA . ARG B 1 58 ? 19.235 10.514 27.383 1.00 29.80 58 ARG B CA 1
ATOM 1192 C C . ARG B 1 58 ? 18.780 9.760 28.378 1.00 35.50 58 ARG B C 1
ATOM 1193 O O . ARG B 1 58 ? 19.431 9.919 29.549 1.00 31.35 58 ARG B O 1
ATOM 1195 N N . THR B 1 59 ? 17.813 8.849 28.434 1.00 34.50 59 THR B N 1
ATOM 1196 C CA . THR B 1 59 ? 17.441 8.057 29.587 1.00 35.82 59 THR B CA 1
ATOM 1197 C C . THR B 1 59 ? 18.139 6.713 29.607 1.00 35.52 59 THR B C 1
ATOM 1198 O O . THR B 1 59 ? 17.864 5.896 30.496 1.00 36.04 59 THR B O 1
ATOM 1202 N N . GLY B 1 60 ? 19.020 6.440 28.629 1.00 33.36 60 GLY B N 1
ATOM 1203 C CA . GLY B 1 60 ? 19.736 5.175 28.656 1.00 32.63 60 GLY B CA 1
ATOM 1204 C C . GLY B 1 60 ? 19.071 4.094 27.819 1.00 33.01 60 GLY B C 1
ATOM 1205 O O . GLY B 1 60 ? 19.525 2.963 27.757 1.00 32.44 60 GLY B O 1
ATOM 1206 N N . LYS B 1 61 ? 18.001 4.462 27.141 1.00 33.01 61 LYS B N 1
ATOM 1207 C CA . LYS B 1 61 ? 17.258 3.573 26.289 1.00 35.11 61 LYS B CA 1
ATOM 1208 C C . LYS B 1 61 ? 18.143 3.389 24.752 1.00 43.63 61 LYS B C 1
ATOM 1209 O O . LYS B 1 61 ? 18.750 4.108 24.279 1.00 32.25 61 LYS B O 1
ATOM 1211 N N . GLU B 1 62 ? 17.666 2.203 24.398 1.00 42.35 62 GLU B N 1
ATOM 1212 C CA . GLU B 1 62 ? 17.935 1.574 23.166 1.00 45.20 62 GLU B CA 1
ATOM 1213 C C . GLU B 1 62 ? 18.090 2.291 21.851 1.00 38.46 62 GLU B C 1
ATOM 1214 O O . GLU B 1 62 ? 16.984 2.577 21.432 1.00 41.11 62 GLU B O 1
ATOM 1220 N N . ILE B 1 63 ? 19.291 2.475 21.258 1.00 32.35 63 ILE B N 1
ATOM 1221 C CA . ILE B 1 63 ? 19.181 2.978 19.866 1.00 25.86 63 ILE B CA 1
ATOM 1222 C C . ILE B 1 63 ? 19.937 1.973 18.994 1.00 24.23 63 ILE B C 1
ATOM 1223 O O . ILE B 1 63 ? 21.154 1.849 19.127 1.00 21.74 63 ILE B O 1
ATOM 1228 N N . ALA B 1 64 ? 19.242 1.267 18.086 1.00 23.69 64 ALA B N 1
ATOM 1229 C CA . ALA B 1 64 ? 19.983 0.313 17.239 1.00 23.58 64 ALA B CA 1
ATOM 1230 C C . ALA B 1 64 ? 21.093 1.097 16.414 1.00 18.27 64 ALA B C 1
ATOM 1231 O O . ALA B 1 64 ? 20.949 2.240 16.126 1.00 19.16 64 ALA B O 1
ATOM 1233 N N . PRO B 1 65 ? 22.159 0.388 16.067 1.00 19.45 65 PRO B N 1
ATOM 1234 C CA . PRO B 1 65 ? 23.237 0.985 15.320 1.00 19.10 65 PRO B CA 1
ATOM 1235 C C . PRO B 1 65 ? 22.768 1.720 14.065 1.00 19.54 65 PRO B C 1
ATOM 1236 O O . PRO B 1 65 ? 21.830 1.211 13.434 1.00 19.31 65 PRO B O 1
ATOM 1240 N N . LEU B 1 66 ? 23.390 2.834 13.675 1.00 18.88 66 LEU B N 1
ATOM 1241 C CA . LEU B 1 66 ? 22.974 3.544 12.470 1.00 19.58 66 LEU B CA 1
ATOM 1242 C C . LEU B 1 66 ? 23.500 2.910 11.186 1.00 19.03 66 LEU B C 1
ATOM 1243 O O . LEU B 1 66 ? 22.931 3.124 10.103 1.00 19.70 66 LEU B O 1
ATOM 1248 N N . ALA B 1 67 ? 24.603 2.179 11.256 1.00 18.39 67 ALA B N 1
ATOM 1249 C CA . ALA B 1 67 ? 25.138 1.558 10.065 1.00 19.26 67 ALA B CA 1
ATOM 1250 C C . ALA B 1 67 ? 24.280 0.480 9.534 1.00 19.31 67 ALA B C 1
ATOM 1251 O O . ALA B 1 67 ? 23.805 -0.557 10.212 1.00 16.23 67 ALA B O 1
ATOM 1253 N N . PRO B 1 68 ? 23.976 0.460 8.237 1.00 19.37 68 PRO B N 1
ATOM 1254 C CA . PRO B 1 68 ? 23.173 -0.548 7.572 1.00 20.18 68 PRO B CA 1
ATOM 1255 C C . PRO B 1 68 ? 23.806 -1.927 7.610 1.00 20.41 68 PRO B C 1
ATOM 1256 O O . PRO B 1 68 ? 23.055 -2.910 7.549 1.00 20.42 68 PRO B O 1
ATOM 1260 N N . SER B 1 69 ? 25.126 -2.064 7.745 1.00 19.83 69 SER B N 1
ATOM 1261 C CA . SER B 1 69 ? 25.765 -3.358 7.876 1.00 20.13 69 SER B CA 1
ATOM 1262 C C . SER B 1 69 ? 25.339 -4.037 9.179 1.00 19.90 69 SER B C 1
ATOM 1263 O O . SER B 1 69 ? 25.370 -5.270 9.251 1.00 19.92 69 SER B O 1
ATOM 1266 N N . ALA B 1 70 ? 24.975 -3.268 10.191 1.00 19.58 70 ALA B N 1
ATOM 1267 C CA . ALA B 1 70 ? 24.500 -3.780 11.462 1.00 17.76 70 ALA B CA 1
ATOM 1268 C C . ALA B 1 70 ? 23.016 -3.832 11.577 1.00 19.53 70 ALA B C 1
ATOM 1269 O O . ALA B 1 70 ? 22.510 -4.712 12.245 1.00 19.71 70 ALA B O 1
ATOM 1271 N N . THR B 1 71 ? 22.279 -2.916 10.944 1.00 18.35 71 THR B N 1
ATOM 1272 C CA . THR B 1 71 ? 20.826 -2.806 11.004 1.00 19.31 71 THR B CA 1
ATOM 1273 C C . THR B 1 71 ? 20.348 -2.627 9.575 1.00 18.58 71 THR B C 1
ATOM 1274 O O . THR B 1 71 ? 20.296 -1.516 9.034 1.00 14.99 71 THR B O 1
ATOM 1278 N N . PRO B 1 72 ? 20.031 -3.744 8.915 1.00 19.29 72 PRO B N 1
ATOM 1279 C CA . PRO B 1 72 ? 19.777 -3.737 7.494 1.00 20.01 72 PRO B CA 1
ATOM 1280 C C . PRO B 1 72 ? 18.629 -2.878 7.034 1.00 20.48 72 PRO B C 1
ATOM 1281 O O . PRO B 1 72 ? 18.686 -2.482 5.863 1.00 20.83 72 PRO B O 1
ATOM 1285 N N . ASP B 1 73 ? 17.650 -2.526 7.874 1.00 21.28 73 ASP B N 1
ATOM 1286 C CA . ASP B 1 73 ? 16.564 -1.674 7.363 1.00 22.45 73 ASP B CA 1
ATOM 1287 C C . ASP B 1 73 ? 16.810 -0.198 7.605 1.00 21.49 73 ASP B C 1
ATOM 1288 O O . ASP B 1 73 ? 15.916 0.625 7.346 1.00 21.33 73 ASP B O 1
ATOM 1293 N N . ARG B 1 74 ? 18.032 0.224 7.966 1.00 19.98 74 ARG B N 1
ATOM 1294 C CA . ARG B 1 74 ? 18.277 1.670 8.082 1.00 19.14 74 ARG B CA 1
ATOM 1295 C C . ARG B 1 74 ? 18.056 2.363 6.737 1.00 19.14 74 ARG B C 1
ATOM 1296 O O . ARG B 1 74 ? 18.458 1.900 5.667 1.00 18.96 74 ARG B O 1
ATOM 1304 N N . PHE B 1 75 ? 17.564 3.599 6.844 1.00 17.03 75 PHE B N 1
ATOM 1305 C CA . PHE B 1 75 ? 17.382 4.521 5.725 1.00 19.53 75 PHE B CA 1
ATOM 1306 C C . PHE B 1 75 ? 16.485 3.956 4.620 1.00 19.89 75 PHE B C 1
ATOM 1307 O O . PHE B 1 75 ? 16.753 4.074 3.432 1.00 21.81 75 PHE B O 1
ATOM 1315 N N . THR B 1 76 ? 15.408 3.287 5.025 1.00 21.56 76 THR B N 1
ATOM 1316 C CA . THR B 1 76 ? 14.509 2.663 4.063 1.00 22.57 76 THR B CA 1
ATOM 1317 C C . THR B 1 76 ? 13.129 3.323 4.137 1.00 25.12 76 THR B C 1
ATOM 1318 O O . THR B 1 76 ? 12.247 2.904 3.385 1.00 24.44 76 THR B O 1
ATOM 1322 N N . ASP B 1 77 ? 12.987 4.337 4.967 1.00 25.82 77 ASP B N 1
ATOM 1323 C CA . ASP B 1 77 ? 11.697 5.047 5.064 1.00 27.93 77 ASP B CA 1
ATOM 1324 C C . ASP B 1 77 ? 11.955 6.533 4.989 1.00 29.00 77 ASP B C 1
ATOM 1325 O O . ASP B 1 77 ? 12.520 7.121 5.920 1.00 26.44 77 ASP B O 1
ATOM 1330 N N . SER B 1 78 ? 11.525 7.188 3.904 1.00 29.38 78 SER B N 1
ATOM 1331 C CA . SER B 1 78 ? 11.814 8.588 3.661 1.00 29.98 78 SER B CA 1
ATOM 1332 C C . SER B 1 78 ? 11.240 9.529 4.710 1.00 29.37 78 SER B C 1
ATOM 1333 O O . SER B 1 78 ? 11.923 10.465 5.141 1.00 27.98 78 SER B O 1
ATOM 1336 N N . ALA B 1 79 ? 10.032 9.229 5.137 1.00 29.78 79 ALA B N 1
ATOM 1337 C CA . ALA B 1 79 ? 9.349 10.031 6.157 1.00 30.77 79 ALA B CA 1
ATOM 1338 C C . ALA B 1 79 ? 10.123 9.976 7.543 1.00 29.77 79 ALA B C 1
ATOM 1339 O O . ALA B 1 79 ? 10.340 10.969 8.241 1.00 31.50 79 ALA B O 1
ATOM 1341 N N . ARG B 1 80 ? 10.499 8.754 7.858 1.00 29.60 80 ARG B N 1
ATOM 1342 C CA . ARG B 1 80 ? 11.266 8.500 9.076 1.00 30.70 80 ARG B CA 1
ATOM 1343 C C . ARG B 1 80 ? 12.560 9.295 9.107 1.00 27.56 80 ARG B C 1
ATOM 1344 O O . ARG B 1 80 ? 12.866 9.996 10.085 1.00 25.68 80 ARG B O 1
ATOM 1352 N N . VAL B 1 81 ? 13.338 9.242 8.030 1.00 25.23 81 VAL B N 1
ATOM 1353 C CA . VAL B 1 81 ? 14.572 10.011 7.973 1.00 24.54 81 VAL B CA 1
ATOM 1354 C C . VAL B 1 81 ? 14.355 11.501 8.133 1.00 25.40 81 VAL B C 1
ATOM 1355 O O . VAL B 1 81 ? 15.055 12.205 8.896 1.00 23.99 81 VAL B O 1
ATOM 1359 N N . GLU B 1 82 ? 13.372 12.068 7.433 1.00 24.76 82 GLU B N 1
ATOM 1360 C CA . GLU B 1 82 ? 13.113 13.509 7.522 1.00 26.94 82 GLU B CA 1
ATOM 1361 C C . GLU B 1 82 ? 12.600 13.951 8.891 1.00 26.08 82 GLU B C 1
ATOM 1362 O O . GLU B 1 82 ? 12.943 15.038 9.368 1.00 25.67 82 GLU B O 1
ATOM 1368 N N . LYS B 1 83 ? 11.782 13.119 9.494 1.00 26.35 83 LYS B N 1
ATOM 1369 C CA . LYS B 1 83 ? 11.220 13.392 10.817 1.00 27.57 83 LYS B CA 1
ATOM 1370 C C . LYS B 1 83 ? 12.348 13.545 11.846 1.00 27.11 83 LYS B C 1
ATOM 1371 O O . LYS B 1 83 ? 12.439 14.528 12.579 1.00 25.56 83 LYS B O 1
ATOM 1375 N N . TRP B 1 84 ? 13.208 12.511 11.862 1.00 24.89 84 TRP B N 1
ATOM 1376 C CA . TRP B 1 84 ? 14.310 12.526 12.834 1.00 23.59 84 TRP B CA 1
ATOM 1377 C C . TRP B 1 84 ? 15.276 13.643 12.561 1.00 22.54 84 TRP B C 1
ATOM 1378 O O . TRP B 1 84 ? 15.601 14.435 13.473 1.00 22.46 84 TRP B O 1
ATOM 1389 N N . LEU B 1 85 ? 15.791 13.759 11.334 1.00 21.02 85 LEU B N 1
ATOM 1390 C CA . LEU B 1 85 ? 16.708 14.842 11.025 1.00 23.61 85 LEU B CA 1
ATOM 1391 C C . LEU B 1 85 ? 16.063 16.206 11.213 1.00 24.59 85 LEU B C 1
ATOM 1392 O O . LEU B 1 85 ? 16.751 17.135 11.611 1.00 26.00 85 LEU B O 1
ATOM 1397 N N . GLY B 1 86 ? 14.762 16.331 10.958 1.00 25.74 86 GLY B N 1
ATOM 1398 C CA . GLY B 1 86 ? 14.098 17.628 11.208 1.00 27.26 86 GLY B CA 1
ATOM 1399 C C . GLY B 1 86 ? 14.263 17.931 12.708 1.00 29.59 86 GLY B C 1
ATOM 1400 O O . GLY B 1 86 ? 14.612 19.065 13.044 1.00 31.91 86 GLY B O 1
ATOM 1401 N N . ARG B 1 87 ? 14.090 16.965 13.600 1.00 30.75 87 ARG B N 1
ATOM 1402 C CA . ARG B 1 87 ? 14.239 17.231 15.022 1.00 32.10 87 ARG B CA 1
ATOM 1403 C C . ARG B 1 87 ? 15.682 17.456 15.461 1.00 29.62 87 ARG B C 1
ATOM 1404 O O . ARG B 1 87 ? 15.929 18.459 16.120 1.00 29.07 87 ARG B O 1
ATOM 1412 N N . ASN B 1 88 ? 16.578 16.518 15.150 1.00 27.23 88 ASN B N 1
ATOM 1413 C CA . ASN B 1 88 ? 17.940 16.618 15.706 1.00 25.03 88 ASN B CA 1
ATOM 1414 C C . ASN B 1 88 ? 18.919 17.458 14.963 1.00 24.16 88 ASN B C 1
ATOM 1415 O O . ASN B 1 88 ? 19.937 17.873 15.544 1.00 25.24 88 ASN B O 1
ATOM 1420 N N . CYS B 1 89 ? 18.690 17.846 13.693 1.00 22.60 89 CYS B N 1
ATOM 1421 C CA . CYS B 1 89 ? 19.593 18.846 13.116 1.00 23.27 89 CYS B CA 1
ATOM 1422 C C . CYS B 1 89 ? 19.340 20.120 13.944 1.00 23.76 89 CYS B C 1
ATOM 1423 O O . CYS B 1 89 ? 20.267 20.826 14.307 1.00 23.09 89 CYS B O 1
ATOM 1426 N N . ASN B 1 90 ? 18.064 20.408 14.225 1.00 25.03 90 ASN B N 1
ATOM 1427 C CA . ASN B 1 90 ? 17.755 21.624 15.006 1.00 27.09 90 ASN B CA 1
ATOM 1428 C C . ASN B 1 90 ? 18.368 21.563 16.399 1.00 26.84 90 ASN B C 1
ATOM 1429 O O . ASN B 1 90 ? 19.045 22.485 16.844 1.00 26.96 90 ASN B O 1
ATOM 1434 N N . SER B 1 91 ? 18.221 20.434 17.071 1.00 25.61 91 SER B N 1
ATOM 1435 C CA . SER B 1 91 ? 18.786 20.270 18.415 1.00 27.46 91 SER B CA 1
ATOM 1436 C C . SER B 1 91 ? 20.292 20.330 18.464 1.00 26.18 91 SER B C 1
ATOM 1437 O O . SER B 1 91 ? 20.884 20.959 19.358 1.00 26.15 91 SER B O 1
ATOM 1440 N N . VAL B 1 92 ? 20.995 19.749 17.473 1.00 25.04 92 VAL B N 1
ATOM 1441 C CA . VAL B 1 92 ? 22.449 19.776 17.461 1.00 23.96 92 VAL B CA 1
ATOM 1442 C C . VAL B 1 92 ? 23.031 21.015 16.832 1.00 24.33 92 VAL B C 1
ATOM 1443 O O . VAL B 1 92 ? 23.861 21.710 17.459 1.00 26.69 92 VAL B O 1
ATOM 1447 N N . ILE B 1 93 ? 22.642 21.342 15.610 1.00 24.89 93 ILE B N 1
ATOM 1448 C CA . ILE B 1 93 ? 23.195 22.474 14.887 1.00 26.53 93 ILE B CA 1
ATOM 1449 C C . ILE B 1 93 ? 22.418 23.761 15.136 1.00 28.50 93 ILE B C 1
ATOM 1450 O O . ILE B 1 93 ? 23.044 24.818 15.019 1.00 29.42 93 ILE B O 1
ATOM 1455 N N . GLY B 1 94 ? 21.140 23.693 15.500 1.00 30.28 94 GLY B N 1
ATOM 1456 C CA . GLY B 1 94 ? 20.389 24.924 15.752 1.00 31.69 94 GLY B CA 1
ATOM 1457 C C . GLY B 1 94 ? 19.596 25.369 14.531 1.00 32.48 94 GLY B C 1
ATOM 1458 O O . GLY B 1 94 ? 19.096 26.494 14.513 1.00 32.73 94 GLY B O 1
ATOM 1459 N N . ARG B 1 95 ? 19.494 24.536 13.503 1.00 30.74 95 ARG B N 1
ATOM 1460 C CA . ARG B 1 95 ? 18.731 24.817 12.297 1.00 30.42 95 ARG B CA 1
ATOM 1461 C C . ARG B 1 95 ? 18.545 23.499 11.518 1.00 31.07 95 ARG B C 1
ATOM 1462 O O . ARG B 1 95 ? 19.216 22.527 11.851 1.00 27.01 95 ARG B O 1
ATOM 1470 N N . ASP B 1 96 ? 17.683 23.510 10.515 1.00 30.25 96 ASP B N 1
ATOM 1471 C CA . ASP B 1 96 ? 17.517 22.327 9.690 1.00 30.42 96 ASP B CA 1
ATOM 1472 C C . ASP B 1 96 ? 18.822 22.034 8.947 1.00 28.13 96 ASP B C 1
ATOM 1473 O O . ASP B 1 96 ? 19.609 22.939 8.647 1.00 26.90 96 ASP B O 1
ATOM 1478 N N . CYS B 1 97 ? 19.072 20.743 8.691 1.00 25.25 97 CYS B N 1
ATOM 1479 C CA . CYS B 1 97 ? 20.262 20.410 7.902 1.00 23.69 97 CYS B CA 1
ATOM 1480 C C . CYS B 1 97 ? 19.975 20.788 6.432 1.00 23.66 97 CYS B C 1
ATOM 1481 O O . CYS B 1 97 ? 18.821 20.706 6.039 1.00 23.30 97 CYS B O 1
ATOM 1484 N N . THR B 1 98 ? 20.971 21.206 5.687 1.00 24.95 98 THR B N 1
ATOM 1485 C CA . THR B 1 98 ? 20.696 21.467 4.261 1.00 25.46 98 THR B CA 1
ATOM 1486 C C . THR B 1 98 ? 20.632 20.122 3.538 1.00 26.46 98 THR B C 1
ATOM 1487 O O . THR B 1 98 ? 21.086 19.067 3.990 1.00 22.84 98 THR B O 1
ATOM 1491 N N . PRO B 1 99 ? 20.136 20.140 2.298 1.00 26.49 99 PRO B N 1
ATOM 1492 C CA . PRO B 1 99 ? 20.106 18.964 1.445 1.00 25.42 99 PRO B CA 1
ATOM 1493 C C . PRO B 1 99 ? 21.511 18.431 1.244 1.00 22.54 99 PRO B C 1
ATOM 1494 O O . PRO B 1 99 ? 21.709 17.211 1.265 1.00 21.80 99 PRO B O 1
ATOM 1498 N N . GLY B 1 100 ? 22.510 19.267 1.034 1.00 21.34 100 GLY B N 1
ATOM 1499 C CA . GLY B 1 100 ? 23.895 18.880 0.866 1.00 21.10 100 GLY B CA 1
ATOM 1500 C C . GLY B 1 100 ? 24.408 18.168 2.128 1.00 22.53 100 GLY B C 1
ATOM 1501 O O . GLY B 1 100 ? 25.094 17.153 2.050 1.00 20.46 100 GLY B O 1
ATOM 1502 N N . G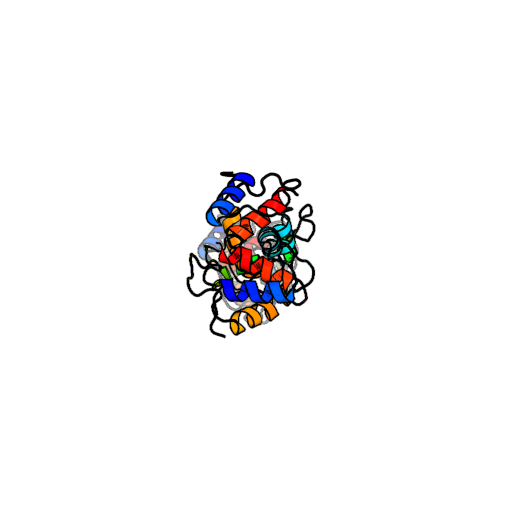LU B 1 101 ? 24.068 18.711 3.301 1.00 22.42 101 GLU B N 1
ATOM 1503 C CA . GLU B 1 101 ? 24.438 18.058 4.558 1.00 22.35 101 GLU B CA 1
ATOM 1504 C C . GLU B 1 101 ? 23.803 16.687 4.728 1.00 21.96 101 GLU B C 1
ATOM 1505 O O . GLU B 1 101 ? 24.445 15.729 5.185 1.00 21.69 101 GLU B O 1
ATOM 1511 N N . LYS B 1 102 ? 22.524 16.522 4.385 1.00 19.99 102 LYS B N 1
ATOM 1512 C CA . LYS B 1 102 ? 21.859 15.227 4.471 1.00 21.55 102 LYS B CA 1
ATOM 1513 C C . LYS B 1 102 ? 22.475 14.233 3.503 1.00 21.61 102 LYS B C 1
ATOM 1514 O O . LYS B 1 102 ? 22.627 13.031 3.771 1.00 19.98 102 LYS B O 1
ATOM 1520 N N . ALA B 1 103 ? 22.811 14.716 2.301 1.00 19.11 103 ALA B N 1
ATOM 1521 C CA . ALA B 1 103 ? 23.434 13.875 1.298 1.00 19.64 103 ALA B CA 1
ATOM 1522 C C . ALA B 1 103 ? 24.807 13.368 1.876 1.00 17.89 103 ALA B C 1
ATOM 1523 O O . ALA B 1 103 ? 25.056 12.178 1.847 1.00 19.89 103 ALA B O 1
ATOM 1525 N N . ASP B 1 104 ? 25.590 14.330 2.370 1.00 18.35 104 ASP B N 1
ATOM 1526 C CA . ASP B 1 104 ? 26.899 14.001 2.914 1.00 19.13 104 ASP B CA 1
ATOM 1527 C C . ASP B 1 104 ? 26.780 13.030 4.095 1.00 18.81 104 ASP B C 1
ATOM 1528 O O . ASP B 1 104 ? 27.535 12.058 4.153 1.00 18.11 104 ASP B O 1
ATOM 1533 N N . LEU B 1 105 ? 25.882 13.307 5.010 1.00 18.48 105 LEU B N 1
ATOM 1534 C CA . LEU B 1 105 ? 25.706 12.447 6.186 1.00 18.11 105 LEU B CA 1
ATOM 1535 C C . LEU B 1 105 ? 25.285 11.044 5.823 1.00 19.17 105 LEU B C 1
ATOM 1536 O O . LEU B 1 105 ? 25.856 10.073 6.338 1.00 19.48 105 LEU B O 1
ATOM 1541 N N . LEU B 1 106 ? 24.280 10.850 4.971 1.00 19.24 106 LEU B N 1
ATOM 1542 C CA . LEU B 1 106 ? 23.805 9.528 4.628 1.00 20.96 106 LEU B CA 1
ATOM 1543 C C . LEU B 1 106 ? 24.827 8.766 3.793 1.00 20.12 106 LEU B C 1
ATOM 1544 O O . LEU B 1 106 ? 24.947 7.563 3.929 1.00 21.42 106 LEU B O 1
ATOM 1549 N N . ALA B 1 107 ? 25.565 9.510 2.974 1.00 19.12 107 ALA B N 1
ATOM 1550 C CA . ALA B 1 107 ? 26.590 8.869 2.168 1.00 19.02 107 ALA B CA 1
ATOM 1551 C C . ALA B 1 107 ? 27.622 8.210 3.147 1.00 18.29 107 ALA B C 1
ATOM 1552 O O . ALA B 1 107 ? 28.093 7.064 2.897 1.00 20.81 107 ALA B O 1
ATOM 1554 N N . TRP B 1 108 ? 28.035 8.921 4.167 1.00 17.68 108 TRP B N 1
ATOM 1555 C CA . TRP B 1 108 ? 28.972 8.351 5.139 1.00 17.10 108 TRP B CA 1
ATOM 1556 C C . TRP B 1 108 ? 28.334 7.212 5.905 1.00 17.77 108 TRP B C 1
ATOM 1557 O O . TRP B 1 108 ? 28.862 6.099 6.059 1.00 18.86 108 TRP B O 1
ATOM 1568 N N . LEU B 1 109 ? 27.190 7.449 6.529 1.00 17.23 109 LEU B N 1
ATOM 1569 C CA . LEU B 1 109 ? 26.520 6.447 7.343 1.00 17.43 109 LEU B CA 1
ATOM 1570 C C . LEU B 1 109 ? 26.186 5.191 6.568 1.00 19.42 109 LEU B C 1
ATOM 1571 O O . LEU B 1 109 ? 26.321 4.071 7.087 1.00 21.07 109 LEU B O 1
ATOM 1576 N N . ALA B 1 110 ? 25.720 5.343 5.315 1.00 20.07 110 ALA B N 1
ATOM 1577 C CA . ALA B 1 110 ? 25.309 4.142 4.569 1.00 20.82 110 ALA B CA 1
ATOM 1578 C C . ALA B 1 110 ? 26.449 3.283 4.166 1.00 27.00 110 ALA B C 1
ATOM 1579 O O . ALA B 1 110 ? 26.197 2.129 3.789 1.00 26.93 110 ALA B O 1
ATOM 1581 N N . ALA B 1 111 ? 27.691 3.707 4.219 1.00 24.57 111 ALA B N 1
ATOM 1582 C CA . ALA B 1 111 ? 28.842 2.925 3.843 1.00 27.23 111 ALA B CA 1
ATOM 1583 C C . ALA B 1 111 ? 29.348 2.273 5.033 1.00 31.06 111 ALA B C 1
ATOM 1584 O O . ALA B 1 111 ? 30.396 1.575 4.866 1.00 30.74 111 ALA B O 1
ATOM 1586 N N . GLN B 1 112 ? 28.827 2.443 6.233 1.00 29.02 112 GLN B N 1
ATOM 1587 C CA . GLN B 1 112 ? 29.387 1.768 7.390 1.00 31.20 112 GLN B CA 1
ATOM 1588 C C . GLN B 1 112 ? 28.707 0.401 7.549 1.00 29.94 112 GLN B C 1
ATOM 1589 O O . GLN B 1 112 ? 29.261 -0.275 8.441 1.00 31.59 112 GLN B O 1
ATOM 1596 N N . GLY C 1 1 ? 49.027 5.374 41.528 1.00 40.04 1 GLY C N 1
ATOM 1597 C CA . GLY C 1 1 ? 47.891 4.411 41.503 1.00 37.82 1 GLY C CA 1
ATOM 1598 C C . GLY C 1 1 ? 48.129 3.277 40.536 1.00 37.97 1 GLY C C 1
ATOM 1599 O O . GLY C 1 1 ? 49.264 2.859 40.283 1.00 40.40 1 GLY C O 1
ATOM 1600 N N . ASP C 1 2 ? 47.077 2.740 39.930 1.00 36.60 2 ASP C N 1
ATOM 1601 C CA . ASP C 1 2 ? 47.237 1.625 39.001 1.00 35.24 2 ASP C CA 1
ATOM 1602 C C . ASP C 1 2 ? 47.232 2.059 37.537 1.00 34.45 2 ASP C C 1
ATOM 1603 O O . ASP C 1 2 ? 47.366 1.183 36.662 1.00 34.25 2 ASP C O 1
ATOM 1608 N N . THR C 1 3 ? 46.977 3.361 37.302 1.00 30.13 3 THR C N 1
ATOM 1609 C CA . THR C 1 3 ? 46.852 3.740 35.891 1.00 26.42 3 THR C CA 1
ATOM 1610 C C . THR C 1 3 ? 47.290 5.166 35.685 1.00 25.27 3 THR C C 1
ATOM 1611 O O . THR C 1 3 ? 47.939 5.803 36.520 1.00 25.38 3 THR C O 1
ATOM 1615 N N . SER C 1 4 ? 46.919 5.722 34.533 1.00 23.36 4 SER C N 1
ATOM 1616 C CA . SER C 1 4 ? 47.260 7.093 34.178 1.00 20.41 4 SER C CA 1
ATOM 1617 C C . SER C 1 4 ? 46.093 7.595 33.339 1.00 19.83 4 SER C C 1
ATOM 1618 O O . SER C 1 4 ? 45.333 6.765 32.825 1.00 19.61 4 SER C O 1
ATOM 1621 N N . PRO C 1 5 ? 46.015 8.901 33.115 1.00 18.45 5 PRO C N 1
ATOM 1622 C CA . PRO C 1 5 ? 44.979 9.473 32.282 1.00 20.24 5 PRO C CA 1
ATOM 1623 C C . PRO C 1 5 ? 45.035 8.8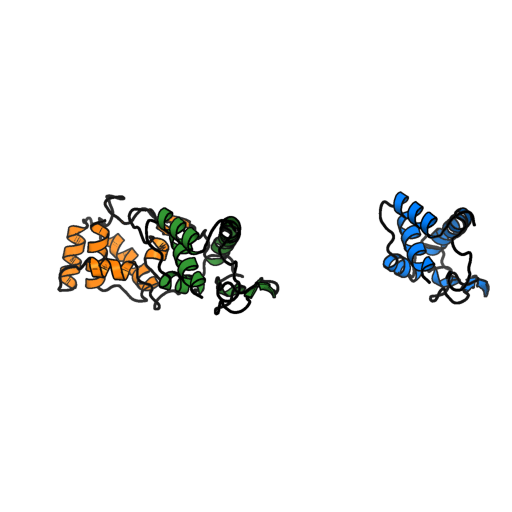27 30.907 1.00 19.43 5 PRO C C 1
ATOM 1624 O O . PRO C 1 5 ? 44.024 8.421 30.363 1.00 19.83 5 PRO C O 1
ATOM 1628 N N . ALA C 1 6 ? 46.230 8.708 30.305 1.00 18.21 6 ALA C N 1
ATOM 1629 C CA . ALA C 1 6 ? 46.286 8.039 28.987 1.00 19.28 6 ALA C CA 1
ATOM 1630 C C . ALA C 1 6 ? 45.879 6.608 28.998 1.00 15.65 6 ALA C C 1
ATOM 1631 O O . ALA C 1 6 ? 45.190 6.182 28.033 1.00 16.95 6 ALA C O 1
ATOM 1633 N N . GLN C 1 7 ? 46.233 5.789 29.980 1.00 17.82 7 GLN C N 1
ATOM 1634 C CA . GLN C 1 7 ? 45.794 4.388 29.980 1.00 19.65 7 GLN C CA 1
ATOM 1635 C C . GLN C 1 7 ? 44.287 4.291 30.124 1.00 19.35 7 GLN C C 1
ATOM 1636 O O . GLN C 1 7 ? 43.675 3.412 29.530 1.00 18.36 7 GLN C O 1
ATOM 1642 N N . LEU C 1 8 ? 43.718 5.127 31.000 1.00 17.37 8 LEU C N 1
ATOM 1643 C CA . LEU C 1 8 ? 42.257 5.131 31.143 1.00 18.64 8 LEU C CA 1
ATOM 1644 C C . LEU C 1 8 ? 41.558 5.537 29.857 1.00 17.12 8 LEU C C 1
ATOM 1645 O O . LEU C 1 8 ? 40.597 4.889 29.428 1.00 18.62 8 LEU C O 1
ATOM 1650 N N . ILE C 1 9 ? 41.997 6.631 29.235 1.00 17.46 9 ILE C N 1
ATOM 1651 C CA . ILE C 1 9 ? 41.397 7.060 27.971 1.00 16.40 9 ILE C CA 1
ATOM 1652 C C . ILE C 1 9 ? 41.493 5.965 26.912 1.00 15.88 9 ILE C C 1
ATOM 1653 O O . ILE C 1 9 ? 40.520 5.623 26.221 1.00 14.99 9 ILE C O 1
ATOM 1658 N N . ALA C 1 10 ? 42.688 5.382 26.723 1.00 15.45 10 ALA C N 1
ATOM 1659 C CA . ALA C 1 10 ? 42.825 4.296 25.742 1.00 16.41 10 ALA C CA 1
ATOM 1660 C C . ALA C 1 10 ? 41.865 3.114 26.017 1.00 14.98 10 ALA C C 1
ATOM 1661 O O . ALA C 1 10 ? 41.377 2.585 25.085 1.00 17.98 10 ALA C O 1
ATOM 1663 N N . GLY C 1 11 ? 41.670 2.794 27.295 1.00 17.11 11 GLY C N 1
ATOM 1664 C CA . GLY C 1 11 ? 40.753 1.684 27.589 1.00 17.94 11 GLY C CA 1
ATOM 1665 C C . GLY C 1 11 ? 39.301 2.076 27.259 1.00 18.41 11 GLY C C 1
ATOM 1666 O O . GLY C 1 11 ? 38.583 1.213 26.758 1.00 18.38 11 GLY C O 1
ATOM 1667 N N . TYR C 1 12 ? 38.958 3.348 27.526 1.00 16.40 12 TYR C N 1
ATOM 1668 C CA . TYR C 1 12 ? 37.577 3.742 27.171 1.00 16.41 12 TYR C CA 1
ATOM 1669 C C . TYR C 1 12 ? 37.427 3.780 25.679 1.00 16.15 12 TYR C C 1
ATOM 1670 O O . TYR C 1 12 ? 36.420 3.362 25.104 1.00 15.81 12 TYR C O 1
ATOM 1679 N N . GLU C 1 13 ? 38.415 4.349 24.954 1.00 16.31 13 GLU C N 1
ATOM 1680 C CA . GLU C 1 13 ? 38.356 4.380 23.497 1.00 15.46 13 GLU C CA 1
ATOM 1681 C C . GLU C 1 13 ? 38.199 2.973 22.909 1.00 16.68 13 GLU C C 1
ATOM 1682 O O . GLU C 1 13 ? 37.520 2.780 21.899 1.00 14.91 13 GLU C O 1
ATOM 1688 N N . ALA C 1 14 ? 38.821 1.964 23.512 1.00 16.67 14 ALA C N 1
ATOM 1689 C CA . ALA C 1 14 ? 38.702 0.599 22.960 1.00 16.72 14 ALA C CA 1
ATOM 1690 C C . ALA C 1 14 ? 37.371 0.087 23.139 1.00 18.46 14 ALA C C 1
ATOM 1691 O O . ALA C 1 14 ? 36.814 -0.610 22.208 1.00 19.00 14 ALA C O 1
ATOM 1693 N N . ALA C 1 15 ? 36.659 0.326 24.226 1.00 16.54 15 ALA C N 1
ATOM 1694 C CA . ALA C 1 15 ? 35.286 -0.104 24.448 1.00 17.34 15 ALA C CA 1
ATOM 1695 C C . ALA C 1 15 ? 34.370 0.743 23.575 1.00 18.81 15 ALA C C 1
ATOM 1696 O O . ALA C 1 15 ? 33.307 0.264 23.144 1.00 21.65 15 ALA C O 1
ATOM 1698 N N . ALA C 1 16 ? 34.749 2.002 23.296 1.00 17.71 16 ALA C N 1
ATOM 1699 C CA . ALA C 1 16 ? 33.855 2.822 22.472 1.00 17.16 16 ALA C CA 1
ATOM 1700 C C . ALA C 1 16 ? 34.055 2.547 21.092 1.00 21.06 16 ALA C C 1
ATOM 1701 O O . ALA C 1 16 ? 33.047 2.815 20.222 1.00 20.34 16 ALA C O 1
ATOM 1703 N N . GLY C 1 17 ? 35.173 2.032 20.575 1.00 18.45 17 GLY C N 1
ATOM 1704 C CA . GLY C 1 17 ? 35.372 1.842 19.140 1.00 20.46 17 GLY C CA 1
ATOM 1705 C C . GLY C 1 17 ? 35.757 3.153 18.455 1.00 20.81 17 GLY C C 1
ATOM 1706 O O . GLY C 1 17 ? 35.681 3.204 17.211 1.00 20.55 17 GLY C O 1
ATOM 1707 N N . ALA C 1 18 ? 36.208 4.198 19.163 1.00 18.87 18 ALA C N 1
ATOM 1708 C CA . ALA C 1 18 ? 36.588 5.436 18.475 1.00 18.08 18 ALA C CA 1
ATOM 1709 C C . ALA C 1 18 ? 37.493 6.200 19.325 1.00 19.34 18 ALA C C 1
ATOM 1710 O O . ALA C 1 18 ? 37.415 6.094 20.565 1.00 17.43 18 ALA C O 1
ATOM 1712 N N . PRO C 1 19 ? 38.323 7.109 18.817 1.00 18.84 19 PRO C N 1
ATOM 1713 C CA . PRO C 1 19 ? 39.222 7.921 19.588 1.00 18.19 19 PRO C CA 1
ATOM 1714 C C . PRO C 1 19 ? 38.513 9.024 20.374 1.00 18.19 19 PRO C C 1
ATOM 1715 O O . PRO C 1 19 ? 37.458 9.503 19.920 1.00 18.26 19 PRO C O 1
ATOM 1719 N N . ALA C 1 20 ? 39.152 9.472 21.444 1.00 17.26 20 ALA C N 1
ATOM 1720 C CA . ALA C 1 20 ? 38.519 10.560 22.213 1.00 15.81 20 ALA C CA 1
ATOM 1721 C C . ALA C 1 20 ? 38.537 11.819 21.580 1.00 19.61 20 ALA C C 1
ATOM 1722 O O . ALA C 1 20 ? 39.523 12.129 20.706 1.00 17.30 20 ALA C O 1
ATOM 1724 N N . ASP C 1 21 ? 37.651 12.791 21.813 1.00 17.96 21 ASP C N 1
ATOM 1725 C CA . ASP C 1 21 ? 37.687 14.129 21.208 1.00 18.10 21 ASP C CA 1
ATOM 1726 C C . ASP C 1 21 ? 37.577 15.114 22.361 1.00 18.08 21 ASP C C 1
ATOM 1727 O O . ASP C 1 21 ? 36.476 15.204 22.934 1.00 17.26 21 ASP C O 1
ATOM 1732 N N . ALA C 1 22 ? 38.619 15.848 22.717 1.00 15.83 22 ALA C N 1
ATOM 1733 C CA . ALA C 1 22 ? 38.542 16.762 23.866 1.00 18.41 22 ALA C CA 1
ATOM 1734 C C . ALA C 1 22 ? 37.607 17.917 23.647 1.00 17.66 22 ALA C C 1
ATOM 1735 O O . ALA C 1 22 ? 37.081 18.471 24.644 1.00 18.75 22 ALA C O 1
ATOM 1737 N N . GLU C 1 23 ? 37.337 18.295 22.406 1.00 18.24 23 GLU C N 1
ATOM 1738 C CA . GLU C 1 23 ? 36.399 19.372 22.094 1.00 22.07 23 GLU C CA 1
ATOM 1739 C C . GLU C 1 23 ? 34.999 18.934 22.516 1.00 20.34 23 GLU C C 1
ATOM 1740 O O . GLU C 1 23 ? 34.257 19.650 23.199 1.00 17.78 23 GLU C O 1
ATOM 1746 N N . ARG C 1 24 ? 34.671 17.674 22.191 1.00 19.15 24 ARG C N 1
ATOM 1747 C CA . ARG C 1 24 ? 33.394 17.132 22.602 1.00 20.07 24 ARG C CA 1
ATOM 1748 C C . ARG C 1 24 ? 33.356 17.001 24.137 1.00 18.20 24 ARG C C 1
ATOM 1749 O O . ARG C 1 24 ? 32.284 17.188 24.724 1.00 17.92 24 ARG C O 1
ATOM 1757 N N . GLY C 1 25 ? 34.471 16.589 24.743 1.00 16.10 25 GLY C N 1
ATOM 1758 C CA . GLY C 1 25 ? 34.502 16.434 26.199 1.00 15.29 25 GLY C CA 1
ATOM 1759 C C . GLY C 1 25 ? 34.262 17.791 26.881 1.00 16.95 25 GLY C C 1
ATOM 1760 O O . GLY C 1 25 ? 33.473 17.861 27.829 1.00 16.12 25 GLY C O 1
ATOM 1761 N N . ARG C 1 26 ? 34.928 18.834 26.395 1.00 18.07 26 ARG C N 1
ATOM 1762 C CA . ARG C 1 26 ? 34.692 20.159 27.019 1.00 19.19 26 ARG C CA 1
ATOM 1763 C C . ARG C 1 26 ? 33.216 20.548 26.937 1.00 18.18 26 ARG C C 1
ATOM 1764 O O . ARG C 1 26 ? 32.611 21.033 27.895 1.00 20.37 26 ARG C O 1
ATOM 1772 N N . ALA C 1 27 ? 32.612 20.401 25.773 1.00 17.62 27 ALA C N 1
ATOM 1773 C CA . ALA C 1 27 ? 31.216 20.773 25.551 1.00 18.03 27 ALA C CA 1
ATOM 1774 C C . ALA C 1 27 ? 30.378 19.980 26.451 1.00 19.65 27 ALA C C 1
ATOM 1775 O O . ALA C 1 27 ? 29.432 20.599 27.058 1.00 18.76 27 ALA C O 1
ATOM 1777 N N . LEU C 1 28 ? 30.565 18.680 26.669 1.00 14.91 28 LEU C N 1
ATOM 1778 C CA . LEU C 1 28 ? 29.767 17.915 27.575 1.00 17.85 28 LEU C CA 1
ATOM 1779 C C . LEU C 1 28 ? 29.974 18.352 29.033 1.00 16.85 28 LEU C C 1
ATOM 1780 O O . LEU C 1 28 ? 29.000 18.466 29.779 1.00 18.34 28 LEU C O 1
ATOM 1785 N N . PHE C 1 29 ? 31.226 18.562 29.422 1.00 17.35 29 PHE C N 1
ATOM 1786 C CA . PHE C 1 29 ? 31.495 18.950 30.798 1.00 18.21 29 PHE C CA 1
ATOM 1787 C C . PHE C 1 29 ? 30.800 20.300 31.101 1.00 18.15 29 PHE C C 1
ATOM 1788 O O . PHE C 1 29 ? 30.308 20.513 32.221 1.00 17.44 29 PHE C O 1
ATOM 1796 N N . LEU C 1 30 ? 30.922 21.260 30.193 1.00 18.88 30 LEU C N 1
ATOM 1797 C CA . LEU C 1 30 ? 30.336 22.584 30.446 1.00 21.10 30 LEU C CA 1
ATOM 1798 C C . LEU C 1 30 ? 28.841 22.664 30.214 1.00 22.40 30 LEU C C 1
ATOM 1799 O O . LEU C 1 30 ? 28.254 23.705 30.604 1.00 23.63 30 LEU C O 1
ATOM 1804 N N . SER C 1 31 ? 28.224 21.699 29.548 1.00 20.25 31 SER C N 1
ATOM 1805 C CA . SER C 1 31 ? 26.808 21.791 29.243 1.00 21.15 31 SER C CA 1
ATOM 1806 C C . SER C 1 31 ? 25.904 21.823 30.467 1.00 21.59 31 SER C C 1
ATOM 1807 O O . SER C 1 31 ? 26.188 21.266 31.519 1.00 20.22 31 SER C O 1
ATOM 1810 N N . THR C 1 32 ? 24.729 22.427 30.235 1.00 21.92 32 THR C N 1
ATOM 1811 C CA . THR C 1 32 ? 23.624 22.405 31.169 1.00 20.34 32 THR C CA 1
ATOM 1812 C C . THR C 1 32 ? 22.725 21.272 30.671 1.00 22.27 32 THR C C 1
ATOM 1813 O O . THR C 1 32 ? 22.287 21.313 29.514 1.00 23.48 32 THR C O 1
ATOM 1817 N N . GLN C 1 33 ? 22.529 20.252 31.494 1.00 19.96 33 GLN C N 1
ATOM 1818 C CA . GLN C 1 33 ? 21.732 19.091 31.120 1.00 23.86 33 GLN C CA 1
ATOM 1819 C C . GLN C 1 33 ? 20.336 19.201 31.739 1.00 27.45 33 GLN C C 1
ATOM 1820 O O . GLN C 1 33 ? 20.183 19.722 32.856 1.00 27.64 33 GLN C O 1
ATOM 1826 N N . THR C 1 34 ? 19.332 18.715 31.039 1.00 30.36 34 THR C N 1
ATOM 1827 C CA . THR C 1 34 ? 17.975 18.750 31.562 1.00 34.50 34 THR C CA 1
ATOM 1828 C C . THR C 1 34 ? 17.469 17.396 32.027 1.00 35.39 34 THR C C 1
ATOM 1829 O O . THR C 1 34 ? 16.399 17.411 32.660 1.00 35.19 34 THR C O 1
ATOM 1833 N N . GLY C 1 35 ? 18.171 16.283 31.844 1.00 34.40 35 GLY C N 1
ATOM 1834 C CA . GLY C 1 35 ? 17.675 14.998 32.264 1.00 35.07 35 GLY C CA 1
ATOM 1835 C C . GLY C 1 35 ? 18.133 14.329 33.528 1.00 36.39 35 GLY C C 1
ATOM 1836 O O . GLY C 1 35 ? 17.714 13.175 33.771 1.00 38.03 35 GLY C O 1
ATOM 1837 N N . GLY C 1 36 ? 18.927 14.933 34.408 1.00 34.78 36 GLY C N 1
ATOM 1838 C CA . GLY C 1 36 ? 19.265 14.086 35.589 1.00 35.27 36 GLY C CA 1
ATOM 1839 C C . GLY C 1 36 ? 18.490 14.670 36.788 1.00 34.56 36 GLY C C 1
ATOM 1840 O O . GLY C 1 36 ? 17.330 15.034 36.629 1.00 35.36 36 GLY C O 1
ATOM 1841 N N . LYS C 1 37 ? 19.208 14.769 37.880 1.00 32.51 37 LYS C N 1
ATOM 1842 C CA . LYS C 1 37 ? 18.658 15.346 39.101 1.00 31.69 37 LYS C CA 1
ATOM 1843 C C . LYS C 1 37 ? 18.704 16.857 38.955 1.00 31.17 37 LYS C C 1
ATOM 1844 O O . LYS C 1 37 ? 19.615 17.455 38.365 1.00 26.64 37 LYS C O 1
ATOM 1847 N N . PRO C 1 38 ? 17.702 17.513 39.552 1.00 31.18 38 PRO C N 1
ATOM 1848 C CA . PRO C 1 38 ? 17.598 18.949 39.473 1.00 30.64 38 PRO C CA 1
ATOM 1849 C C . PRO C 1 38 ? 18.686 19.734 40.147 1.00 28.86 38 PRO C C 1
ATOM 1850 O O . PRO C 1 38 ? 18.994 20.852 39.720 1.00 27.91 38 PRO C O 1
ATOM 1854 N N . ASP C 1 39 ? 19.277 19.220 41.227 1.00 29.94 39 ASP C N 1
ATOM 1855 C CA . ASP C 1 39 ? 20.306 19.966 41.925 1.00 30.65 39 ASP C CA 1
ATOM 1856 C C . ASP C 1 39 ? 21.660 19.806 41.270 1.00 29.77 39 ASP C C 1
ATOM 1857 O O . ASP C 1 39 ? 22.618 20.428 41.758 1.00 29.37 39 ASP C O 1
ATOM 1862 N N . THR C 1 40 ? 21.762 19.014 40.177 1.00 25.93 40 THR C N 1
ATOM 1863 C CA . THR C 1 40 ? 23.062 18.948 39.519 1.00 24.13 40 THR C CA 1
ATOM 1864 C C . THR C 1 40 ? 22.861 19.086 38.009 1.00 22.64 40 THR C C 1
ATOM 1865 O O . THR C 1 40 ? 22.916 18.089 37.301 1.00 21.31 40 THR C O 1
ATOM 1869 N N 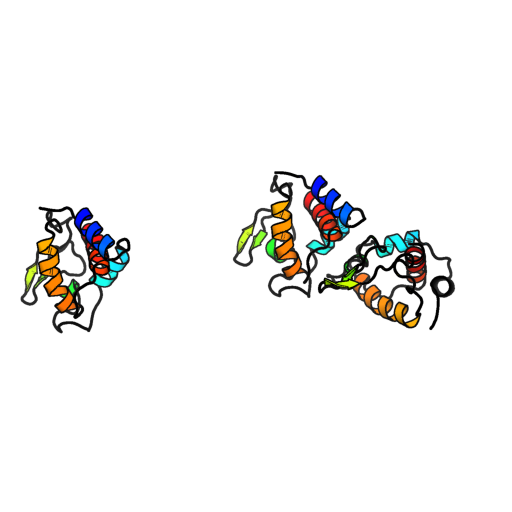. PRO C 1 41 ? 22.657 20.293 37.495 1.00 21.12 41 PRO C N 1
ATOM 1870 C CA . PRO C 1 41 ? 22.462 20.511 36.074 1.00 21.28 41 PRO C CA 1
ATOM 1871 C C . PRO C 1 41 ? 23.699 20.304 35.209 1.00 19.43 41 PRO C C 1
ATOM 1872 O O . PRO C 1 41 ? 23.558 20.141 33.997 1.00 20.92 41 PRO C O 1
ATOM 1876 N N . SER C 1 42 ? 24.884 20.305 35.782 1.00 18.56 42 SER C N 1
ATOM 1877 C CA . SER C 1 42 ? 26.103 20.194 34.962 1.00 17.33 42 SER C CA 1
ATOM 1878 C C . SER C 1 42 ? 27.219 19.600 35.775 1.00 18.12 42 SER C C 1
ATOM 1879 O O . SER C 1 42 ? 27.200 19.714 37.024 1.00 18.11 42 SER C O 1
ATOM 1882 N N . CYS C 1 43 ? 28.274 19.125 35.112 1.00 16.63 43 CYS C N 1
ATOM 1883 C CA . CYS C 1 43 ? 29.479 18.744 35.850 1.00 17.06 43 CYS C CA 1
ATOM 1884 C C . CYS C 1 43 ? 30.027 19.961 36.611 1.00 18.82 43 CYS C C 1
ATOM 1885 O O . CYS C 1 43 ? 30.676 19.865 37.647 1.00 19.62 43 CYS C O 1
ATOM 1888 N N . THR C 1 44 ? 29.826 21.143 36.045 1.00 17.69 44 THR C N 1
ATOM 1889 C CA . THR C 1 44 ? 30.267 22.448 36.561 1.00 20.65 44 THR C CA 1
ATOM 1890 C C . THR C 1 44 ? 29.605 22.819 37.875 1.00 20.50 44 THR C C 1
ATOM 1891 O O . THR C 1 44 ? 30.164 23.599 38.678 1.00 18.89 44 THR C O 1
ATOM 1895 N N . THR C 1 45 ? 28.482 22.212 38.212 1.00 20.21 45 THR C N 1
ATOM 1896 C CA . THR C 1 45 ? 27.778 22.497 39.466 1.00 22.68 45 THR C CA 1
ATOM 1897 C C . THR C 1 45 ? 28.711 22.223 40.640 1.00 23.64 45 THR C C 1
ATOM 1898 O O . THR C 1 45 ? 28.756 22.990 41.613 1.00 23.66 45 THR C O 1
ATOM 1902 N N . CYS C 1 46 ? 29.522 21.155 40.527 1.00 22.11 46 CYS C N 1
ATOM 1903 C CA . CYS C 1 46 ? 30.468 20.912 41.638 1.00 21.32 46 CYS C CA 1
ATOM 1904 C C . CYS C 1 46 ? 31.892 21.243 41.290 1.00 22.62 46 CYS C C 1
ATOM 1905 O O . CYS C 1 46 ? 32.669 21.638 42.170 1.00 24.34 46 CYS C O 1
ATOM 1908 N N . HIS C 1 47 ? 32.318 21.068 40.038 1.00 20.32 47 HIS C N 1
ATOM 1909 C CA . HIS C 1 47 ? 33.721 21.289 39.707 1.00 20.02 47 HIS C CA 1
ATOM 1910 C C . HIS C 1 47 ? 34.002 22.676 39.175 1.00 21.96 47 HIS C C 1
ATOM 1911 O O . HIS C 1 47 ? 35.173 23.017 38.937 1.00 21.81 47 HIS C O 1
ATOM 1918 N N . GLY C 1 48 ? 32.970 23.483 38.890 1.00 22.85 48 GLY C N 1
ATOM 1919 C CA . GLY C 1 48 ? 33.213 24.809 38.355 1.00 22.07 48 GLY C CA 1
ATOM 1920 C C . GLY C 1 48 ? 33.453 24.745 36.855 1.00 24.10 48 GLY C C 1
ATOM 1921 O O . GLY C 1 48 ? 33.608 23.643 36.309 1.00 24.33 48 GLY C O 1
ATOM 1922 N N . ALA C 1 49 ? 33.543 25.899 36.214 1.00 22.32 49 ALA C N 1
ATOM 1923 C CA . ALA C 1 49 ? 33.824 25.985 34.784 1.00 22.87 49 ALA C CA 1
ATOM 1924 C C . ALA C 1 49 ? 35.326 26.075 34.528 1.00 27.74 49 ALA C C 1
ATOM 1925 O O . ALA C 1 49 ? 35.712 25.765 33.455 1.00 29.72 49 ALA C O 1
ATOM 1927 N N . ASP C 1 50 ? 36.084 26.383 35.572 1.00 26.98 50 ASP C N 1
ATOM 1928 C CA . ASP C 1 50 ? 37.550 26.415 35.442 1.00 28.06 50 ASP C CA 1
ATOM 1929 C C . ASP C 1 50 ? 38.036 25.307 36.357 1.00 26.16 50 ASP C C 1
ATOM 1930 O O . ASP C 1 50 ? 38.052 25.441 37.580 1.00 25.66 50 ASP C O 1
ATOM 1935 N N . VAL C 1 51 ? 38.473 24.183 35.751 1.00 24.31 51 VAL C N 1
ATOM 1936 C CA . VAL C 1 51 ? 38.868 23.035 36.581 1.00 24.88 51 VAL C CA 1
ATOM 1937 C C . VAL C 1 51 ? 40.232 23.164 37.227 1.00 25.31 51 VAL C C 1
ATOM 1938 O O . VAL C 1 51 ? 40.612 22.249 37.967 1.00 25.09 51 VAL C O 1
ATOM 1942 N N . THR C 1 52 ? 40.916 24.290 37.043 1.00 26.92 52 THR C N 1
ATOM 1943 C CA . THR C 1 52 ? 42.150 24.558 37.783 1.00 27.62 52 THR C CA 1
ATOM 1944 C C . THR C 1 52 ? 41.823 25.167 39.132 1.00 29.87 52 THR C C 1
ATOM 1945 O O . THR C 1 52 ? 42.719 25.301 39.978 1.00 29.50 52 THR C O 1
ATOM 1949 N N . ARG C 1 53 ? 40.560 25.496 39.407 1.00 29.63 53 ARG C N 1
ATOM 1950 C CA . ARG C 1 53 ? 40.177 26.062 40.684 1.00 30.35 53 ARG C CA 1
ATOM 1951 C C . ARG C 1 53 ? 39.431 24.989 41.448 1.00 29.43 53 ARG C C 1
ATOM 1952 O O . ARG C 1 53 ? 38.930 24.030 40.867 1.00 27.86 53 ARG C O 1
ATOM 1960 N N . ALA C 1 54 ? 39.351 25.169 42.756 1.00 27.70 54 ALA C N 1
ATOM 1961 C CA . ALA C 1 54 ? 38.717 24.207 43.623 1.00 28.22 54 ALA C CA 1
ATOM 1962 C C . ALA C 1 54 ? 37.224 24.229 43.297 1.00 28.96 54 ALA C C 1
ATOM 1963 O O . ALA C 1 54 ? 36.697 25.265 42.883 1.00 29.33 54 ALA C O 1
ATOM 1965 N N . GLY C 1 55 ? 36.602 23.079 43.494 1.00 27.38 55 GLY C N 1
ATOM 1966 C CA . GLY C 1 55 ? 35.154 23.003 43.269 1.00 27.71 55 GLY C CA 1
ATOM 1967 C C . GLY C 1 55 ? 34.528 22.801 44.649 1.00 28.47 55 GLY C C 1
ATOM 1968 O O . GLY C 1 55 ? 35.155 23.077 45.696 1.00 27.74 55 GLY C O 1
ATOM 1969 N N . GLN C 1 56 ? 33.298 22.314 44.629 1.00 28.19 56 GLN C N 1
ATOM 1970 C CA . GLN C 1 56 ? 32.721 21.965 45.915 1.00 30.59 56 GLN C CA 1
ATOM 1971 C C . GLN C 1 56 ? 31.461 21.147 45.773 1.00 29.64 56 GLN C C 1
ATOM 1972 O O . GLN C 1 56 ? 30.769 21.156 44.749 1.00 28.95 56 GLN C O 1
ATOM 1978 N N . THR C 1 57 ? 31.206 20.437 46.861 1.00 27.39 57 THR C N 1
ATOM 1979 C CA . THR C 1 57 ? 30.047 19.562 46.883 1.00 28.10 57 THR C CA 1
ATOM 1980 C C . THR C 1 57 ? 28.818 20.461 47.018 1.00 29.53 57 THR C C 1
ATOM 1981 O O . THR C 1 57 ? 28.902 21.678 47.188 1.00 28.40 57 THR C O 1
ATOM 1985 N N . ARG C 1 58 ? 27.674 19.818 46.979 1.00 31.51 58 ARG C N 1
ATOM 1986 C CA . ARG C 1 58 ? 26.401 20.494 47.106 1.00 37.51 58 ARG C CA 1
ATOM 1987 C C . ARG C 1 58 ? 26.243 21.214 48.444 1.00 37.21 58 ARG C C 1
ATOM 1988 O O . ARG C 1 58 ? 25.539 22.229 48.484 1.00 36.57 58 ARG C O 1
ATOM 1996 N N . THR C 1 59 ? 26.910 20.727 49.485 1.00 35.88 59 THR C N 1
ATOM 1997 C CA . THR C 1 59 ? 26.821 21.369 50.789 1.00 37.28 59 THR C CA 1
ATOM 1998 C C . THR C 1 59 ? 27.917 22.390 50.996 1.00 36.69 59 THR C C 1
ATOM 1999 O O . THR C 1 59 ? 28.006 22.975 52.079 1.00 38.00 59 THR C O 1
ATOM 2003 N N . GLY C 1 60 ? 28.756 22.629 49.998 1.00 34.21 60 GLY C N 1
ATOM 2004 C CA . GLY C 1 60 ? 29.802 23.608 50.061 1.00 33.77 60 GLY C CA 1
ATOM 2005 C C . GLY C 1 60 ? 31.152 23.101 50.530 1.00 34.51 60 GLY C C 1
ATOM 2006 O O . GLY C 1 60 ? 32.037 23.945 50.697 1.00 35.52 60 GLY C O 1
ATOM 2007 N N . LYS C 1 61 ? 31.357 21.805 50.695 1.00 33.85 61 LYS C N 1
ATOM 2008 C CA . LYS C 1 61 ? 32.676 21.311 51.114 1.00 34.90 61 LYS C CA 1
ATOM 2009 C C . LYS C 1 61 ? 33.601 21.337 49.841 1.00 38.21 61 LYS C C 1
ATOM 2010 O O . LYS C 1 61 ? 33.222 20.984 48.657 1.00 30.38 61 LYS C O 1
ATOM 2012 N N . GLU C 1 62 ? 34.828 21.772 50.050 1.00 34.77 62 GLU C N 1
ATOM 2013 C CA . GLU C 1 62 ? 35.810 21.937 48.986 1.00 35.28 62 GLU C CA 1
ATOM 2014 C C . GLU C 1 62 ? 36.160 20.614 48.313 1.00 33.86 62 GLU C C 1
ATOM 2015 O O . GLU C 1 62 ? 36.184 19.545 48.902 1.00 33.06 62 GLU C O 1
ATOM 2018 N N . ILE C 1 63 ? 36.382 20.675 47.010 1.00 30.96 63 ILE C N 1
ATOM 2019 C CA . ILE C 1 63 ? 36.763 19.535 46.186 1.00 29.96 63 ILE C CA 1
ATOM 2020 C C . ILE C 1 63 ? 38.047 20.013 45.507 1.00 28.62 63 ILE C C 1
ATOM 2021 O O . ILE C 1 63 ? 37.966 21.097 44.931 1.00 28.52 63 ILE C O 1
ATOM 2026 N N . ALA C 1 64 ? 39.151 19.291 45.589 1.00 28.22 64 ALA C N 1
ATOM 2027 C CA . ALA C 1 64 ? 40.364 19.704 44.920 1.00 26.17 64 ALA C CA 1
ATOM 2028 C C . ALA C 1 64 ? 40.089 19.848 43.434 1.00 24.40 64 ALA C C 1
ATOM 2029 O O . ALA C 1 64 ? 39.250 19.123 42.901 1.00 26.08 64 ALA C O 1
ATOM 2031 N N . PRO C 1 65 ? 40.786 20.771 42.787 1.00 26.33 65 PRO C N 1
ATOM 2032 C CA . PRO C 1 65 ? 40.668 21.000 41.372 1.00 25.94 65 PRO C CA 1
ATOM 2033 C C . PRO C 1 65 ? 40.788 19.693 40.593 1.00 26.55 65 PRO C C 1
ATOM 2034 O O . PRO C 1 65 ? 41.601 18.809 40.928 1.00 24.58 65 PRO C O 1
ATOM 2038 N N . LEU C 1 66 ? 40.023 19.579 39.505 1.00 26.52 66 LEU C N 1
ATOM 2039 C CA . LEU C 1 66 ? 40.102 18.393 38.664 1.00 25.85 66 LEU C CA 1
ATOM 2040 C C . LEU C 1 66 ? 41.303 18.406 37.730 1.00 24.58 66 LEU C C 1
ATOM 2041 O O . LEU C 1 66 ? 41.720 17.336 37.262 1.00 25.09 66 LEU C O 1
ATOM 2046 N N . ALA C 1 67 ? 41.840 19.576 37.406 1.00 23.52 67 ALA C N 1
ATOM 2047 C CA . ALA C 1 67 ? 42.956 19.633 36.499 1.00 24.51 67 ALA C CA 1
ATOM 2048 C C . ALA C 1 67 ? 44.170 19.004 37.065 1.00 26.25 67 ALA C C 1
ATOM 2049 O O . ALA C 1 67 ? 44.675 19.348 38.208 1.00 25.95 67 ALA C O 1
ATOM 2051 N N . PRO C 1 68 ? 44.855 18.134 36.337 1.00 24.30 68 PRO C N 1
ATOM 2052 C CA . PRO C 1 68 ? 46.079 17.497 36.777 1.00 26.40 68 PRO C CA 1
ATOM 2053 C C . PRO C 1 68 ? 47.168 18.546 36.998 1.00 27.90 68 PRO C C 1
ATOM 2054 O O . PRO C 1 68 ? 48.020 18.368 37.876 1.00 27.78 68 PRO C O 1
ATOM 2058 N N . SER C 1 69 ? 47.150 19.666 36.290 1.00 29.94 69 SER C N 1
ATOM 2059 C CA . SER C 1 69 ? 48.135 20.729 36.518 1.00 31.55 69 SER C CA 1
ATOM 2060 C C . SER C 1 69 ? 48.044 21.271 37.946 1.00 33.33 69 SER C C 1
ATOM 2061 O O . SER C 1 69 ? 49.033 21.798 38.489 1.00 33.73 69 SER C O 1
ATOM 2064 N N . ALA C 1 70 ? 46.892 21.172 38.602 1.00 31.81 70 ALA C N 1
ATOM 2065 C CA . ALA C 1 70 ? 46.700 21.649 39.955 1.00 32.52 70 ALA C CA 1
ATOM 2066 C C . ALA C 1 70 ? 46.635 20.590 40.875 1.00 33.61 70 ALA C C 1
ATOM 2067 O O . ALA C 1 70 ? 47.051 20.738 42.169 1.00 36.92 70 ALA C O 1
ATOM 2069 N N . THR C 1 71 ? 46.203 19.365 40.636 1.00 32.10 71 THR C N 1
ATOM 2070 C CA . THR C 1 71 ? 46.092 18.244 41.558 1.00 31.75 71 THR C CA 1
ATOM 2071 C C . THR C 1 71 ? 46.734 17.047 40.860 1.00 34.51 71 THR C C 1
ATOM 2072 O O . THR C 1 71 ? 46.107 16.336 40.079 1.00 31.66 71 THR C O 1
ATOM 2076 N N . PRO C 1 72 ? 48.018 16.820 41.151 1.00 36.37 72 PRO C N 1
ATOM 2077 C CA . PRO C 1 72 ? 48.832 15.844 40.460 1.00 36.93 72 PRO C CA 1
ATOM 2078 C C . PRO C 1 72 ? 48.387 14.417 40.329 1.00 36.33 72 PRO C C 1
ATOM 2079 O O . PRO C 1 72 ? 48.621 13.802 39.264 1.00 38.53 72 PRO C O 1
ATOM 2083 N N . ASP C 1 73 ? 47.706 13.827 41.295 1.00 35.57 73 ASP C N 1
ATOM 2084 C CA . ASP C 1 73 ? 47.331 12.423 41.178 1.00 35.91 73 ASP C CA 1
ATOM 2085 C C . ASP C 1 73 ? 45.965 12.194 40.534 1.00 32.23 73 ASP C C 1
ATOM 2086 O O . ASP C 1 73 ? 45.434 11.081 40.627 1.00 31.15 73 ASP C O 1
ATOM 2091 N N . ARG C 1 74 ? 45.404 13.210 39.892 1.00 28.04 74 ARG C N 1
ATOM 2092 C CA . ARG C 1 74 ? 44.092 13.013 39.273 1.00 26.00 74 ARG C CA 1
ATOM 2093 C C . ARG C 1 74 ? 44.190 11.903 38.243 1.00 23.50 74 ARG C C 1
ATOM 2094 O O . ARG C 1 74 ? 45.136 11.864 37.447 1.00 24.09 74 ARG C O 1
ATOM 2102 N N . PHE C 1 75 ? 43.154 11.094 38.109 1.00 20.83 75 PHE C N 1
ATOM 2103 C CA . PHE C 1 75 ? 43.003 10.078 37.096 1.00 20.34 75 PHE C CA 1
ATOM 2104 C C . PHE C 1 75 ? 44.103 9.017 37.120 1.00 22.86 75 PHE C C 1
ATOM 2105 O O . PHE C 1 75 ? 44.507 8.489 36.084 1.00 20.01 75 PHE C O 1
ATOM 2113 N N . THR C 1 76 ? 44.595 8.666 38.309 1.00 23.16 76 THR C N 1
ATOM 2114 C CA . THR C 1 76 ? 45.608 7.622 38.435 1.00 23.37 76 THR C CA 1
ATOM 2115 C C . THR C 1 76 ? 45.055 6.412 39.147 1.00 24.10 76 THR C C 1
ATOM 2116 O O . THR C 1 76 ? 45.756 5.421 39.416 1.00 25.56 76 THR C O 1
ATOM 2120 N N . ASP C 1 77 ? 43.760 6.435 39.481 1.00 23.84 77 ASP C N 1
ATOM 2121 C CA . ASP C 1 77 ? 43.171 5.302 40.215 1.00 23.19 77 ASP C CA 1
ATOM 2122 C C . ASP C 1 77 ? 41.949 4.846 39.456 1.00 23.15 77 ASP C C 1
ATOM 2123 O O . ASP C 1 77 ? 40.972 5.611 39.498 1.00 21.43 77 ASP C O 1
ATOM 2128 N N . SER C 1 78 ? 41.977 3.703 38.755 1.00 21.78 78 SER C N 1
ATOM 2129 C CA . SER C 1 78 ? 40.816 3.333 37.969 1.00 23.93 78 SER C CA 1
ATOM 2130 C C . SER C 1 78 ? 39.539 3.236 38.790 1.00 24.07 78 SER C C 1
ATOM 2131 O O . SER C 1 78 ? 38.476 3.602 38.293 1.00 23.12 78 SER C O 1
ATOM 2134 N N . ALA C 1 79 ? 39.661 2.610 39.968 1.00 23.50 79 ALA C N 1
ATOM 2135 C CA . ALA C 1 79 ? 38.477 2.469 40.811 1.00 24.91 79 ALA C CA 1
ATOM 2136 C C . ALA C 1 79 ? 37.756 3.801 41.200 1.00 21.26 79 ALA C C 1
ATOM 2137 O O . ALA C 1 79 ? 36.602 3.806 41.209 1.00 23.52 79 ALA C O 1
ATOM 2139 N N . ARG C 1 80 ? 38.586 4.762 41.540 1.00 22.87 80 ARG C N 1
ATOM 2140 C CA . ARG C 1 80 ? 38.098 6.074 41.924 1.00 25.17 80 ARG C CA 1
ATOM 2141 C C . ARG C 1 80 ? 37.357 6.742 40.772 1.00 24.64 80 ARG C C 1
ATOM 2142 O O . ARG C 1 80 ? 36.289 7.308 41.003 1.00 24.29 80 ARG C O 1
ATOM 2154 N N . VAL C 1 81 ? 37.894 6.662 39.559 1.00 22.59 81 VAL C N 1
ATOM 2155 C CA . VAL C 1 81 ? 37.237 7.288 38.412 1.00 21.89 81 VAL C CA 1
ATOM 2156 C C . VAL C 1 81 ? 35.894 6.627 38.178 1.00 21.88 81 VAL C C 1
ATOM 2157 O O . VAL C 1 81 ? 34.883 7.326 38.000 1.00 20.35 81 VAL C O 1
ATOM 2161 N N . GLU C 1 82 ? 35.862 5.289 38.208 1.00 20.82 82 GLU C N 1
ATOM 2162 C CA . GLU C 1 82 ? 34.598 4.589 37.940 1.00 20.99 82 GLU C CA 1
ATOM 2163 C C . GLU C 1 82 ? 33.563 4.775 39.045 1.00 22.06 82 GLU C C 1
ATOM 2164 O O . GLU C 1 82 ? 32.359 4.846 38.792 1.00 21.71 82 GLU C O 1
ATOM 2170 N N . LYS C 1 83 ? 34.026 4.822 40.284 1.00 22.12 83 LYS C N 1
ATOM 2171 C CA . LYS C 1 83 ? 33.136 5.022 41.436 1.00 23.31 83 LYS C CA 1
ATOM 2172 C C . LYS C 1 83 ? 32.423 6.384 41.280 1.00 22.02 83 LYS C C 1
ATOM 2173 O O . LYS C 1 83 ? 31.196 6.412 41.370 1.00 22.72 83 LYS C O 1
ATOM 2177 N N . TRP C 1 84 ? 33.165 7.451 41.055 1.00 21.27 84 TRP C N 1
ATOM 2178 C CA . TRP C 1 84 ? 32.517 8.768 40.977 1.00 22.65 84 TRP C CA 1
ATOM 2179 C C . TRP C 1 84 ? 31.685 8.974 39.737 1.00 21.50 84 TRP C C 1
ATOM 2180 O O . TRP C 1 84 ? 30.515 9.343 39.827 1.00 21.28 84 TRP C O 1
ATOM 2191 N N . LEU C 1 85 ? 32.200 8.661 38.539 1.00 20.16 85 LEU C N 1
ATOM 2192 C CA . LEU C 1 85 ? 31.423 8.802 37.320 1.00 20.65 85 LEU C CA 1
ATOM 2193 C C . LEU C 1 85 ? 30.192 7.929 37.346 1.00 21.23 85 LEU C C 1
ATOM 2194 O O . LEU C 1 85 ? 29.125 8.248 36.827 1.00 19.76 85 LEU C O 1
ATOM 2199 N N . GLY C 1 86 ? 30.319 6.753 37.980 1.00 21.69 86 GLY C N 1
ATOM 2200 C CA . GLY C 1 86 ? 29.206 5.840 38.125 1.00 24.33 86 GLY C CA 1
ATOM 2201 C C . GLY C 1 86 ? 28.095 6.480 38.971 1.00 26.79 86 GLY C C 1
ATOM 2202 O O . GLY C 1 86 ? 26.945 6.086 38.809 1.00 28.43 86 GLY C O 1
ATOM 2203 N N . ARG C 1 87 ? 28.389 7.435 39.824 1.00 27.52 87 ARG C N 1
ATOM 2204 C CA . ARG C 1 87 ? 27.370 8.154 40.557 1.00 29.92 87 ARG C C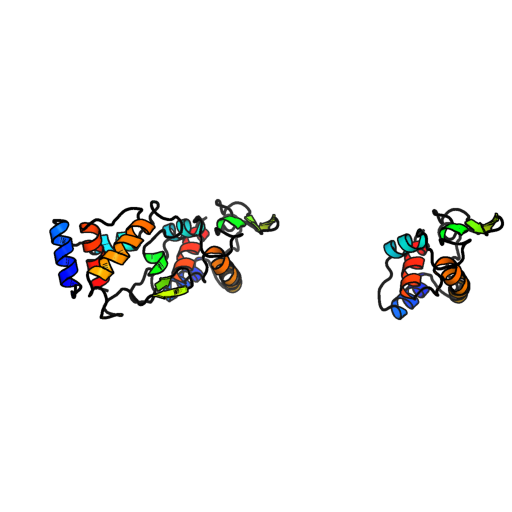A 1
ATOM 2205 C C . ARG C 1 87 ? 26.893 9.405 39.807 1.00 26.50 87 ARG C C 1
ATOM 2206 O O . ARG C 1 87 ? 25.693 9.601 39.652 1.00 27.65 87 ARG C O 1
ATOM 2214 N N . ASN C 1 88 ? 27.797 10.267 39.391 1.00 24.38 88 ASN C N 1
ATOM 2215 C CA . ASN C 1 88 ? 27.439 11.589 38.888 1.00 24.88 88 ASN C CA 1
ATOM 2216 C C . ASN C 1 88 ? 27.055 11.716 37.436 1.00 24.37 88 ASN C C 1
ATOM 2217 O O . ASN C 1 88 ? 26.365 12.683 37.061 1.00 23.59 88 ASN C O 1
ATOM 2222 N N . CYS C 1 89 ? 27.466 10.742 36.588 1.00 21.58 89 CYS C N 1
ATOM 2223 C CA . CYS C 1 89 ? 26.941 10.823 35.213 1.00 19.93 89 CYS C CA 1
ATOM 2224 C C . CYS C 1 89 ? 25.433 10.691 35.270 1.00 19.45 89 CYS C C 1
ATOM 2225 O O . CYS C 1 89 ? 24.701 11.438 34.625 1.00 18.06 89 CYS C O 1
ATOM 2228 N N . ASN C 1 90 ? 24.945 9.706 36.032 1.00 20.62 90 ASN C N 1
ATOM 2229 C CA . ASN C 1 90 ? 23.507 9.510 36.161 1.00 25.06 90 ASN C CA 1
ATOM 2230 C C . ASN C 1 90 ? 22.817 10.748 36.764 1.00 22.78 90 ASN C C 1
ATOM 2231 O O . ASN C 1 90 ? 21.797 11.177 36.255 1.00 21.72 90 ASN C O 1
ATOM 2236 N N . SER C 1 91 ? 23.421 11.356 37.763 1.00 22.31 91 SER C N 1
ATOM 2237 C CA . SER C 1 91 ? 22.761 12.570 38.343 1.00 22.08 91 SER C CA 1
ATOM 2238 C C . SER C 1 91 ? 22.753 13.738 37.384 1.00 22.29 91 SER C C 1
ATOM 2239 O O . SER C 1 91 ? 21.797 14.512 37.301 1.00 22.55 91 SER C O 1
ATOM 2241 N N . VAL C 1 92 ? 23.817 13.931 36.584 1.00 21.85 92 VAL C N 1
ATOM 2242 C CA . VAL C 1 92 ? 23.893 15.057 35.659 1.00 20.12 92 VAL C CA 1
ATOM 2243 C C . VAL C 1 92 ? 23.106 14.854 34.383 1.00 22.23 92 VAL C C 1
ATOM 2244 O O . VAL C 1 92 ? 22.258 15.659 33.950 1.00 22.25 92 VAL C O 1
ATOM 2248 N N . ILE C 1 93 ? 23.409 13.771 33.663 1.00 20.22 93 ILE C N 1
ATOM 2249 C CA . ILE C 1 93 ? 22.847 13.509 32.356 1.00 20.79 93 ILE C CA 1
ATOM 2250 C C . ILE C 1 93 ? 21.589 12.653 32.443 1.00 22.76 93 ILE C C 1
ATOM 2251 O O . ILE C 1 93 ? 20.718 12.849 31.608 1.00 24.48 93 ILE C O 1
ATOM 2256 N N . GLY C 1 94 ? 21.468 11.764 33.417 1.00 22.48 94 GLY C N 1
ATOM 2257 C CA . GLY C 1 94 ? 20.238 10.947 33.414 1.00 24.18 94 GLY C CA 1
ATOM 2258 C C . GLY C 1 94 ? 20.577 9.508 33.051 1.00 24.40 94 GLY C C 1
ATOM 2259 O O . GLY C 1 94 ? 19.697 8.645 33.023 1.00 24.57 94 GLY C O 1
ATOM 2260 N N . ARG C 1 95 ? 21.855 9.214 32.808 1.00 21.90 95 ARG C N 1
ATOM 2261 C CA . ARG C 1 95 ? 22.250 7.836 32.484 1.00 22.58 95 ARG C CA 1
ATOM 2262 C C . ARG C 1 95 ? 23.743 7.718 32.740 1.00 23.86 95 ARG C C 1
ATOM 2263 O O . ARG C 1 95 ? 24.349 8.804 32.830 1.00 22.96 95 ARG C O 1
ATOM 2271 N N . ASP C 1 96 ? 24.289 6.511 32.728 1.00 23.11 96 ASP C N 1
ATOM 2272 C CA . ASP C 1 96 ? 25.737 6.400 32.861 1.00 21.54 96 ASP C CA 1
ATOM 2273 C C . ASP C 1 96 ? 26.398 7.067 31.650 1.00 19.53 96 ASP C C 1
ATOM 2274 O O . ASP C 1 96 ? 25.758 7.153 30.597 1.00 17.04 96 ASP C O 1
ATOM 2279 N N . CYS C 1 97 ? 27.631 7.534 31.830 1.00 17.61 97 CYS C N 1
ATOM 2280 C CA . CYS C 1 97 ? 28.381 8.058 30.701 1.00 17.93 97 CYS C CA 1
ATOM 2281 C C . CYS C 1 97 ? 28.850 6.840 29.869 1.00 17.48 97 CYS C C 1
ATOM 2282 O O . CYS C 1 97 ? 29.245 5.824 30.472 1.00 17.77 97 CYS C O 1
ATOM 2285 N N . THR C 1 98 ? 28.811 6.942 28.560 1.00 17.07 98 THR C N 1
ATOM 2286 C CA . THR C 1 98 ? 29.288 5.807 27.748 1.00 17.11 98 THR C CA 1
ATOM 2287 C C . THR C 1 98 ? 30.813 5.826 27.790 1.00 17.06 98 THR C C 1
ATOM 2288 O O . THR C 1 98 ? 31.432 6.835 28.167 1.00 18.10 98 THR C O 1
ATOM 2292 N N . PRO C 1 99 ? 31.464 4.731 27.378 1.00 16.72 99 PRO C N 1
ATOM 2293 C CA . PRO C 1 99 ? 32.905 4.715 27.276 1.00 14.54 99 PRO C CA 1
ATOM 2294 C C . PRO C 1 99 ? 33.380 5.845 26.364 1.00 15.31 99 PRO C C 1
ATOM 2295 O O . PRO C 1 99 ? 34.385 6.462 26.704 1.00 15.40 99 PRO C O 1
ATOM 2299 N N . GLY C 1 100 ? 32.686 6.169 25.276 1.00 15.49 100 GLY C N 1
ATOM 2300 C CA . GLY C 1 100 ? 33.171 7.274 24.421 1.00 16.26 100 GLY C CA 1
ATOM 2301 C C . GLY C 1 100 ? 33.126 8.619 25.139 1.00 16.52 100 GLY C C 1
ATOM 2302 O O . GLY C 1 100 ? 34.028 9.438 24.964 1.00 15.11 100 GLY C O 1
ATOM 2303 N N . GLU C 1 101 ? 32.078 8.858 25.933 1.00 14.65 101 GLU C N 1
ATOM 2304 C CA . GLU C 1 101 ? 31.962 10.126 26.658 1.00 15.13 101 GLU C CA 1
ATOM 2305 C C . GLU C 1 101 ? 33.016 10.189 27.743 1.00 15.09 101 GLU C C 1
ATOM 2306 O O . GLU C 1 101 ? 33.607 11.240 27.932 1.00 16.21 101 GLU C O 1
ATOM 2312 N N . LYS C 1 102 ? 33.258 9.051 28.411 1.00 14.00 102 LYS C N 1
ATOM 2313 C CA . LYS C 1 102 ? 34.331 9.063 29.404 1.00 14.55 102 LYS C CA 1
ATOM 2314 C C . LYS C 1 102 ? 35.671 9.381 28.743 1.00 15.89 102 LYS C C 1
ATOM 2315 O O . LYS C 1 102 ? 36.449 10.118 29.333 1.00 15.37 102 LYS C O 1
ATOM 2321 N N . ALA C 1 103 ? 35.974 8.786 27.597 1.00 15.80 103 ALA C N 1
ATOM 2322 C CA . ALA C 1 103 ? 37.244 9.124 26.933 1.00 17.14 103 ALA C CA 1
ATOM 2323 C C . ALA C 1 103 ? 37.306 10.663 26.543 1.00 14.54 103 ALA C C 1
ATOM 2324 O O . ALA C 1 103 ? 38.288 11.263 26.747 1.00 14.21 103 ALA C O 1
ATOM 2326 N N . ASP C 1 104 ? 36.191 11.133 25.956 1.00 14.78 104 ASP C N 1
ATOM 2327 C CA . ASP C 1 104 ? 36.163 12.554 25.587 1.00 15.93 104 ASP C CA 1
ATOM 2328 C C . ASP C 1 104 ? 36.389 13.468 26.797 1.00 15.07 104 ASP C C 1
ATOM 2329 O O . ASP C 1 104 ? 37.151 14.441 26.716 1.00 15.12 104 ASP C O 1
ATOM 2334 N N . LEU C 1 105 ? 35.629 13.177 27.882 1.00 15.82 105 LEU C N 1
ATOM 2335 C CA . LEU C 1 105 ? 35.740 14.010 29.070 1.00 16.58 105 LEU C CA 1
ATOM 2336 C C . LEU C 1 105 ? 37.146 14.009 29.660 1.00 17.85 105 LEU C C 1
ATOM 2337 O O . LEU C 1 105 ? 37.722 15.047 30.004 1.00 17.40 105 LEU C O 1
ATOM 2342 N N . LEU C 1 106 ? 37.707 12.795 29.806 1.00 17.86 106 LEU C N 1
ATOM 2343 C CA . LEU C 1 106 ? 39.054 12.718 30.359 1.00 17.93 106 LEU C CA 1
ATOM 2344 C C . LEU C 1 106 ? 40.067 13.326 29.414 1.00 18.38 106 LEU C C 1
ATOM 2345 O O . LEU C 1 106 ? 41.004 13.929 29.925 1.00 19.27 106 LEU C O 1
ATOM 2350 N N . ALA C 1 107 ? 39.925 13.135 28.117 1.00 16.68 107 ALA C N 1
ATOM 2351 C CA . ALA C 1 107 ? 40.879 13.770 27.211 1.00 18.26 107 ALA C CA 1
ATOM 2352 C C . ALA C 1 107 ? 40.919 15.277 27.437 1.00 22.85 107 ALA C C 1
ATOM 2353 O O . ALA C 1 107 ? 42.021 15.899 27.338 1.00 19.82 107 ALA C O 1
ATOM 2355 N N . TRP C 1 108 ? 39.793 15.938 27.674 1.00 18.81 108 TRP C N 1
ATOM 2356 C CA . TRP C 1 108 ? 39.826 17.375 27.925 1.00 19.49 108 TRP C CA 1
ATOM 2357 C C . TRP C 1 108 ? 40.374 17.709 29.304 1.00 18.05 108 TRP C C 1
ATOM 2358 O O . TRP C 1 108 ? 41.278 18.545 29.434 1.00 18.50 108 TRP C O 1
ATOM 2369 N N . LEU C 1 109 ? 39.874 17.018 30.327 1.00 18.43 109 LEU C N 1
ATOM 2370 C CA . LEU C 1 109 ? 40.285 17.272 31.694 1.00 18.78 109 LEU C CA 1
ATOM 2371 C C . LEU C 1 109 ? 41.760 17.011 31.936 1.00 20.76 109 LEU C C 1
ATOM 2372 O O . LEU C 1 109 ? 42.428 17.774 32.640 1.00 22.01 109 LEU C O 1
ATOM 2377 N N . ALA C 1 110 ? 42.279 15.962 31.255 1.00 19.69 110 ALA C N 1
ATOM 2378 C CA . ALA C 1 110 ? 43.689 15.623 31.481 1.00 22.36 110 ALA C CA 1
ATOM 2379 C C . ALA C 1 110 ? 44.632 16.628 30.896 1.00 21.72 110 ALA C C 1
ATOM 2380 O O . ALA C 1 110 ? 45.750 16.628 31.356 1.00 25.20 110 ALA C O 1
ATOM 2382 N N . ALA C 1 111 ? 44.185 17.467 29.983 1.00 20.84 111 ALA C N 1
ATOM 2383 C CA . ALA C 1 111 ? 45.054 18.486 29.429 1.00 23.02 111 ALA C CA 1
ATOM 2384 C C . ALA C 1 111 ? 45.004 19.762 30.197 1.00 28.54 111 ALA C C 1
ATOM 2385 O O . ALA C 1 111 ? 45.684 20.684 29.752 1.00 29.33 111 ALA C O 1
ATOM 2387 N N . GLN C 1 112 ? 44.225 19.883 31.255 1.00 25.94 112 GLN C N 1
ATOM 2388 C CA . GLN C 1 112 ? 44.118 21.151 31.977 1.00 27.66 112 GLN C CA 1
ATOM 2389 C C . GLN C 1 112 ? 45.219 21.304 33.022 1.00 26.80 112 GLN C C 1
ATOM 2390 O O . GLN C 1 112 ? 45.277 22.434 33.583 1.00 28.63 112 GLN C O 1
#

Nearest PDB structures (foldseek):
  1dw0-assembly1_A  TM=1.007E+00  e=1.253E-24  Cereibacter sphaeroides
  1gu2-assembly2_B  TM=8.665E-01  e=1.062E-08  Methylophilus methylotrophus W3A1
  1e8e-assembly1_A  TM=8.277E-01  e=5.279E-07  Methylophilus methylotrophus
  1dw0-assembly1_A  TM=1.000E+00  e=3.273E-27  Cereibacter sphaeroides
  1gu2-assembly2_B  TM=7.694E-01  e=3.502E-10  Methylophilus methylotrophus W3A1

Solvent-accessible surface area: 17158 Å² total; per-residue (Å²): 99,100,22,42,45,71,114,16,24,56,43,25,46,85,75,38,68,48,107,27,51,39,79,130,0,112,53,36,5,60,31,110,48,115,58,26,88,125,69,16,48,8,28,31,28,28,46,20,75,74,3,63,96,46,5,76,52,138,108,57,140,137,40,48,24,22,0,31,88,44,20,119,102,59,19,31,46,48,72,151,15,73,137,133,41,40,168,60,6,62,14,11,23,40,107,92,7,63,49,19,34,27,1,8,8,5,24,30,12,31,82,65,54,140,22,36,34,75,112,18,27,56,44,29,48,84,73,37,69,46,106,26,49,38,122,127,0,99,61,33,6,31,29,24,47,140,54,28,62,83,26,30,11,2,30,15,26,41,47,24,25,28,3,64,113,56,9,28,47,60,114,44,51,149,35,39,26,22,0,24,88,48,21,113,101,40,17,43,53,37,73,126,15,70,73,109,42,34,137,66,8,59,22,10,22,38,104,93,8,64,55,19,33,29,0,8,11,6,20,22,11,28,81,71,102,100,23,31,34,74,116,17,22,56,41,26,48,77,56,18,38,21,99,28,44,40,114,22,0,122,22,20,5,56,7,74,18,120,44,30,59,133,71,5,51,5,30,43,45,27,46,27,72,74,3,58,169,56,6,68,53,149,131,53,57,101,39,49,25,21,0,28,86,47,19,114,103,45,18,33,59,36,77,142,15,75,76,108,43,42,138,54,7,69,15,10,12,21,15,88,8,31,51,22,20,27,0,9,10,5,24,30,11,29,80,63

Radius of gyration: 37.66 Å; Cα contacts (8 Å, |Δi|>4): 632; chains: 3; bounding box: 41×32×115 Å